Protein AF-A0A8B8M719-F1 (afdb_monomer)

Mean predicted aligned error: 20.21 Å

pLDDT: mean 70.05, std 25.02, range [32.88, 98.44]

Solvent-accessible surface area (backbone atoms only — not comparable to full-atom values): 15537 Å² total; per-residue (Å²): 133,88,87,83,91,84,83,85,82,87,88,86,81,91,83,88,82,85,91,74,93,73,92,69,88,73,68,85,71,84,67,75,80,50,70,71,56,51,54,52,50,50,54,51,51,50,52,53,49,54,54,49,52,50,54,51,58,77,66,62,85,69,92,81,84,63,98,46,65,49,70,58,49,49,50,59,63,50,68,44,84,86,53,84,80,76,62,83,62,53,37,57,53,48,36,54,50,51,53,52,48,54,52,52,52,47,57,51,14,44,53,49,20,50,74,68,75,40,95,61,85,51,73,69,21,45,37,52,33,33,78,75,31,79,93,39,54,92,41,55,92,76,45,72,66,83,69,80,69,62,68,68,59,62,65,61,58,69,73,61,90,69,86,84,84,78,85,88,85,80,88,79,84,88,82,91,82,78,79,80,88,77,67,92,86,64,95,70,83,82,71,78,65,96,58,63,73,62,54,72,70,55,74,76,71,84,82,76,85,78,83,78,83,78,88,86,80,92,83,83,87,85,88,86,136

Radius of gyration: 34.97 Å; Cα contacts (8 Å, |Δi|>4): 72; chains: 1; bounding box: 101×121×64 Å

Secondary structure (DSSP, 8-state):
--------PPP-------------------PPPPHHHHHHHHHHHHHHHHHHHHHHHHH----S--SS-HHHHHHHHTTSTT-----THHHHHHHHHHHHHHHHHHHHHHHHHHHTT-SS--HHHHHHHHHT-GGGGGGTTTS-------THHHHHHTTS-----------------------TT-----PPPTTHHHHHHHTTS-S------------------

Structure (mmCIF, N/CA/C/O backbone):
data_AF-A0A8B8M719-F1
#
_entry.id   AF-A0A8B8M719-F1
#
loop_
_atom_site.group_PDB
_atom_site.id
_atom_site.type_symbol
_atom_site.label_atom_id
_atom_site.label_alt_id
_atom_site.label_comp_id
_atom_site.label_asym_id
_atom_site.label_entity_id
_atom_site.label_seq_id
_atom_site.pdbx_PDB_ins_code
_atom_site.Cartn_x
_atom_site.Cartn_y
_atom_site.Cartn_z
_atom_site.occupancy
_atom_site.B_iso_or_equiv
_atom_site.auth_seq_id
_atom_site.auth_comp_id
_atom_site.auth_asym_id
_atom_site.auth_atom_id
_atom_site.pdbx_PDB_model_num
ATOM 1 N N . MET A 1 1 ? -3.704 73.341 14.779 1.00 45.22 1 MET A N 1
ATOM 2 C CA . MET A 1 1 ? -5.004 73.997 15.023 1.00 45.22 1 MET A CA 1
ATOM 3 C C . MET A 1 1 ? -5.997 73.271 14.140 1.00 45.22 1 MET A C 1
ATOM 5 O O . MET A 1 1 ? -5.632 73.030 12.998 1.00 45.22 1 MET A O 1
ATOM 9 N N . ASP A 1 2 ? -7.140 72.882 14.716 1.00 42.56 2 ASP A N 1
ATOM 10 C CA . ASP A 1 2 ? -8.200 72.025 14.142 1.00 42.56 2 ASP A CA 1
ATOM 11 C C . ASP A 1 2 ? -7.849 70.528 13.976 1.00 42.56 2 ASP A C 1
ATOM 13 O O . ASP A 1 2 ? -6.772 70.199 13.501 1.00 42.56 2 ASP A O 1
ATOM 17 N N . SER A 1 3 ? -8.647 69.535 14.392 1.00 46.97 3 SER A N 1
ATOM 18 C CA . SER A 1 3 ? -9.937 69.506 15.096 1.00 46.97 3 SER A CA 1
ATOM 19 C C . SER A 1 3 ? -10.082 68.184 15.878 1.00 46.97 3 SER A C 1
ATOM 21 O O . SER A 1 3 ? -9.374 67.205 15.658 1.00 46.97 3 SER A O 1
ATOM 23 N N . ASN A 1 4 ? -11.010 68.225 16.825 1.00 38.59 4 ASN A N 1
ATOM 24 C CA . ASN A 1 4 ? -11.340 67.295 17.900 1.00 38.59 4 ASN A CA 1
ATOM 25 C C . ASN A 1 4 ? -12.544 66.387 17.529 1.00 38.59 4 ASN A C 1
ATOM 27 O O . ASN A 1 4 ? -13.286 66.731 16.615 1.00 38.59 4 ASN A O 1
ATOM 31 N N . GLN A 1 5 ? -12.797 65.368 18.371 1.00 48.22 5 GLN A N 1
ATOM 32 C CA . GLN A 1 5 ? -14.053 64.606 18.594 1.00 48.22 5 GLN A CA 1
ATOM 33 C C . GLN A 1 5 ? -14.329 63.372 17.719 1.00 48.22 5 GLN A C 1
ATOM 35 O O . GLN A 1 5 ? -14.031 63.371 16.537 1.00 48.22 5 GLN A O 1
ATOM 40 N N . GLN A 1 6 ? -14.993 62.300 18.168 1.00 40.75 6 GLN A N 1
ATOM 41 C CA . GLN A 1 6 ? -15.418 61.703 19.454 1.00 40.75 6 GLN A CA 1
ATOM 42 C C . GLN A 1 6 ? -16.065 60.352 19.062 1.00 40.75 6 GLN A C 1
ATOM 44 O O . GLN A 1 6 ? -16.561 60.217 17.945 1.00 40.75 6 GLN A O 1
ATOM 49 N N . GLY A 1 7 ? -16.111 59.379 19.973 1.00 38.56 7 GLY A N 1
ATOM 50 C CA . GLY A 1 7 ? -16.877 58.137 19.789 1.00 38.56 7 GLY A CA 1
ATOM 51 C C . GLY A 1 7 ? -16.554 57.096 20.866 1.00 38.56 7 GLY A C 1
ATOM 52 O O . GLY A 1 7 ? -15.767 56.193 20.618 1.00 38.56 7 GLY A O 1
ATOM 53 N N . THR A 1 8 ? -16.805 57.367 22.152 1.00 48.03 8 THR A N 1
ATOM 54 C CA . THR A 1 8 ? -17.959 56.868 22.947 1.00 48.03 8 THR A CA 1
ATOM 55 C C . THR A 1 8 ? -18.318 55.383 22.758 1.00 48.03 8 THR A C 1
ATOM 57 O O . THR A 1 8 ? -19.016 54.993 21.828 1.00 48.03 8 THR A O 1
ATOM 60 N N . GLN A 1 9 ? -17.888 54.562 23.726 1.00 43.12 9 GLN A N 1
ATOM 61 C CA . GLN A 1 9 ? -18.442 53.236 24.027 1.00 43.12 9 GLN A CA 1
ATOM 62 C C . GLN A 1 9 ? -19.783 53.367 24.770 1.00 43.12 9 GLN A C 1
ATOM 64 O O . GLN A 1 9 ? -19.893 54.228 25.646 1.00 43.12 9 GLN A O 1
ATOM 69 N N . PRO A 1 10 ? -20.754 52.468 24.545 1.00 45.69 10 PRO A N 1
ATOM 70 C CA . PRO A 1 10 ? -21.840 52.258 25.487 1.00 45.69 10 PRO A CA 1
ATOM 71 C C . PRO A 1 10 ? -21.557 51.080 26.435 1.00 45.69 10 PRO A C 1
ATOM 73 O O . PRO A 1 10 ? -21.343 49.943 26.020 1.00 45.69 10 PRO A O 1
ATOM 76 N N . GLN A 1 11 ? -21.608 51.383 27.733 1.00 42.44 11 GLN A N 1
ATOM 77 C CA . GLN A 1 11 ? -21.905 50.450 28.822 1.00 42.44 11 GLN A CA 1
ATOM 78 C C . GLN A 1 11 ? -23.425 50.282 28.949 1.00 42.44 11 GLN A C 1
ATOM 80 O O . GLN A 1 11 ? -24.153 51.252 28.753 1.00 42.44 11 GLN A O 1
ATOM 85 N N . THR A 1 12 ? -23.883 49.088 29.336 1.00 37.81 12 THR A N 1
ATOM 86 C CA . THR A 1 12 ? -25.094 48.756 30.138 1.00 37.81 12 THR A CA 1
ATOM 87 C C . THR A 1 12 ? -25.319 47.238 30.016 1.00 37.81 12 THR A C 1
ATOM 89 O O . THR A 1 12 ? -24.982 46.659 28.994 1.00 37.81 12 THR A O 1
ATOM 92 N N . GLN A 1 13 ? -25.857 46.467 30.959 1.00 43.59 13 GLN A N 1
ATOM 93 C CA . GLN A 1 13 ? -26.248 46.640 32.355 1.00 43.59 13 GLN A CA 1
ATOM 94 C C . GLN A 1 13 ? -26.570 45.227 32.884 1.00 43.59 13 GLN A C 1
ATOM 96 O O . GLN A 1 13 ? -27.015 44.356 32.142 1.00 43.59 13 GLN A O 1
ATOM 101 N N . ASN A 1 14 ? -26.311 45.011 34.168 1.00 36.81 14 ASN A N 1
ATOM 102 C CA . ASN A 1 14 ? -26.550 43.775 34.907 1.00 36.81 14 ASN A CA 1
ATOM 103 C C . ASN A 1 14 ? -28.060 43.567 35.153 1.00 36.81 14 ASN A C 1
ATOM 105 O O . ASN A 1 14 ? -28.737 44.518 35.551 1.00 36.81 14 ASN A O 1
ATOM 109 N N . GLN A 1 15 ? -28.580 42.349 34.966 1.00 39.66 15 GLN A N 1
ATOM 110 C CA . GLN A 1 15 ? -29.916 41.980 35.437 1.00 39.66 15 GLN A CA 1
ATOM 111 C C . GLN A 1 15 ? -29.925 40.553 36.001 1.00 39.66 15 GLN A C 1
ATOM 113 O O . GLN A 1 15 ? -29.731 39.563 35.301 1.00 39.66 15 GLN A O 1
ATOM 118 N N . THR A 1 16 ? -30.143 40.494 37.310 1.00 43.09 16 THR A N 1
ATOM 119 C CA . THR A 1 16 ? -30.340 39.317 38.153 1.00 43.09 16 THR A CA 1
ATOM 120 C C . THR A 1 16 ? -31.807 38.890 38.111 1.00 43.09 16 THR A C 1
ATOM 122 O O . THR A 1 16 ? -32.669 39.722 38.398 1.00 43.09 16 THR A O 1
ATOM 125 N N . GLN A 1 17 ? -32.111 37.607 37.876 1.00 40.22 17 GLN A N 1
ATOM 126 C CA . GLN A 1 17 ? -33.326 36.975 38.417 1.00 40.22 17 GLN A CA 1
ATOM 127 C C . GLN A 1 17 ? -33.337 35.442 38.285 1.00 40.22 17 GLN A C 1
ATOM 129 O O . GLN A 1 17 ? -33.040 34.906 37.225 1.00 40.22 17 GLN A O 1
ATOM 134 N N . GLY A 1 18 ? -33.797 34.776 39.351 1.00 34.38 18 GLY A N 1
ATOM 135 C CA . GLY A 1 18 ? -34.604 33.554 39.249 1.00 34.38 18 GLY A CA 1
ATOM 136 C C . GLY A 1 18 ? -33.882 32.230 39.485 1.00 34.38 18 GLY A C 1
ATOM 137 O O . GLY A 1 18 ? -33.241 31.695 38.591 1.00 34.38 18 GLY A O 1
ATOM 138 N N . GLY A 1 19 ? -34.044 31.670 40.686 1.00 41.03 19 GLY A N 1
ATOM 139 C CA . GLY A 1 19 ? -33.558 30.338 41.032 1.00 41.03 19 GLY A CA 1
ATOM 140 C C . GLY A 1 19 ? -34.285 29.205 40.303 1.00 41.03 19 GLY A C 1
ATOM 141 O O . GLY A 1 19 ? -35.478 29.276 40.017 1.00 41.03 19 GLY A O 1
ATOM 142 N N . GLY A 1 20 ? -33.547 28.122 40.083 1.00 32.88 20 GLY A N 1
ATOM 143 C CA . GLY A 1 20 ? -34.063 26.825 39.675 1.00 32.88 20 GLY A CA 1
ATOM 144 C C . GLY A 1 20 ? -33.059 25.759 40.088 1.00 32.88 20 GLY A C 1
ATOM 145 O O . GLY A 1 20 ? -31.964 25.680 39.540 1.00 32.88 20 GLY A O 1
ATOM 146 N N . TYR A 1 21 ? -33.414 24.967 41.097 1.00 44.59 21 TYR A N 1
ATOM 147 C CA . TYR A 1 21 ? -32.690 23.753 41.443 1.00 44.59 21 TYR A CA 1
ATOM 148 C C . TYR A 1 21 ? -32.775 22.784 40.260 1.00 44.59 21 TYR A C 1
ATOM 150 O O . TYR A 1 21 ? -33.844 22.250 39.981 1.00 44.59 21 TYR A O 1
ATOM 158 N N . GLN A 1 22 ? -31.650 22.507 39.607 1.00 39.69 22 GLN A N 1
ATOM 159 C CA . GLN A 1 22 ? -31.460 21.255 38.883 1.00 39.69 22 GLN A CA 1
ATOM 160 C C . GLN A 1 22 ? -30.165 20.613 39.365 1.00 39.69 22 GLN A C 1
ATOM 162 O O . GLN A 1 22 ? -29.068 20.872 38.880 1.00 39.69 22 GLN A O 1
ATOM 167 N N . GLY A 1 23 ? -30.334 19.766 40.383 1.00 47.78 23 GLY A N 1
ATOM 168 C CA . GLY A 1 23 ? -29.425 18.665 40.633 1.00 47.78 23 GLY A CA 1
ATOM 169 C C . GLY A 1 23 ? -29.446 17.754 39.412 1.00 47.78 23 GLY A C 1
ATOM 170 O O . GLY A 1 23 ? -30.482 17.223 39.024 1.00 47.78 23 GLY A O 1
ATOM 171 N N . GLY A 1 24 ? -28.288 17.633 38.791 1.00 41.94 24 GLY A N 1
ATOM 172 C CA . GLY A 1 24 ? -28.071 16.833 37.606 1.00 41.94 24 GLY A CA 1
ATOM 173 C C . GLY A 1 24 ? -26.606 16.951 37.268 1.00 41.94 24 GLY A C 1
ATOM 174 O O . GLY A 1 24 ? -26.235 17.675 36.352 1.00 41.94 24 GLY A O 1
ATOM 175 N N . ALA A 1 25 ? -25.768 16.287 38.064 1.00 44.47 25 ALA A N 1
ATOM 176 C CA . ALA A 1 25 ? -24.404 15.985 37.674 1.00 44.47 25 ALA A CA 1
ATOM 177 C C . ALA A 1 25 ? -24.476 15.109 36.415 1.00 44.47 25 ALA A C 1
ATOM 179 O O . ALA A 1 25 ? -24.461 13.884 36.486 1.00 44.47 25 ALA A O 1
ATOM 180 N N . GLY A 1 26 ? -24.627 15.755 35.259 1.00 43.81 26 GLY A N 1
ATOM 181 C CA . GLY A 1 26 ? -24.279 15.182 33.978 1.00 43.81 26 GLY A CA 1
ATOM 182 C C . GLY A 1 26 ? -22.779 14.986 34.022 1.00 43.81 26 GLY A C 1
ATOM 183 O O . GLY A 1 26 ? -22.012 15.911 33.767 1.00 43.81 26 GLY A O 1
ATOM 184 N N . THR A 1 27 ? -22.362 13.793 34.428 1.00 56.22 27 THR A N 1
ATOM 185 C CA . THR A 1 27 ? -21.050 13.274 34.077 1.00 56.22 27 THR A CA 1
ATOM 186 C C . THR A 1 27 ? -20.831 13.587 32.595 1.00 56.22 27 THR A C 1
ATOM 188 O O . THR A 1 27 ? -21.677 13.210 31.778 1.00 56.22 27 THR A O 1
ATOM 191 N N . PRO A 1 28 ? -19.749 14.283 32.202 1.00 49.12 28 PRO A N 1
ATOM 192 C CA . PRO A 1 28 ? -19.334 14.267 30.814 1.00 49.12 28 PRO A CA 1
ATOM 193 C C . PRO A 1 28 ? -18.930 12.822 30.543 1.00 49.12 28 PRO A C 1
ATOM 195 O O . PRO A 1 28 ? -17.817 12.396 30.845 1.00 49.12 28 PRO A O 1
ATOM 198 N N . GLY A 1 29 ? -19.895 12.027 30.082 1.00 49.06 29 GLY A N 1
ATOM 199 C CA . GLY A 1 29 ? -19.632 10.710 29.554 1.00 49.06 29 GLY A CA 1
ATOM 200 C C . GLY A 1 29 ? -18.612 10.913 28.453 1.00 49.06 29 GLY A C 1
ATOM 201 O O . GLY A 1 29 ? -18.893 11.583 27.460 1.00 49.06 29 GLY A O 1
ATOM 202 N N . THR A 1 30 ? -17.414 10.384 28.655 1.00 57.72 30 THR A N 1
ATOM 203 C CA . THR A 1 30 ? -16.421 10.184 27.609 1.00 57.72 30 THR A CA 1
ATOM 204 C C . THR A 1 30 ? -17.010 9.175 26.625 1.00 57.72 30 THR A C 1
ATOM 206 O O . THR A 1 30 ? -16.706 7.985 26.646 1.00 57.72 30 THR A O 1
ATOM 209 N N . GLY A 1 31 ? -17.964 9.640 25.817 1.00 61.72 31 GLY A N 1
ATOM 210 C CA . GLY A 1 31 ? -18.579 8.869 24.757 1.00 61.72 31 GLY A CA 1
ATOM 211 C C . GLY A 1 31 ? -17.484 8.494 23.779 1.00 61.72 31 GLY A C 1
ATOM 212 O O . GLY A 1 31 ? -16.771 9.367 23.283 1.00 61.72 31 GLY A O 1
ATOM 213 N N . ALA A 1 32 ? -17.319 7.193 23.545 1.00 66.19 32 ALA A N 1
ATOM 214 C CA . ALA A 1 32 ? -16.445 6.719 22.486 1.00 66.19 32 ALA A CA 1
ATOM 215 C C . ALA A 1 32 ? -16.804 7.453 21.178 1.00 66.19 32 ALA A C 1
ATOM 217 O O . ALA A 1 32 ? -17.996 7.683 20.931 1.00 66.19 32 ALA A O 1
ATOM 218 N N . PRO A 1 33 ? -15.808 7.848 20.365 1.00 71.44 33 PRO A N 1
ATOM 219 C CA . PRO A 1 33 ? -16.068 8.548 19.116 1.00 71.44 33 PRO A CA 1
ATOM 220 C C . PRO A 1 33 ? -17.041 7.733 18.261 1.00 71.44 33 PRO A C 1
ATOM 222 O O . PRO A 1 33 ? -16.932 6.509 18.166 1.00 71.44 33 PRO A O 1
ATOM 225 N N . SER A 1 34 ? -18.022 8.409 17.663 1.00 87.50 34 SER A N 1
ATOM 226 C CA . SER A 1 34 ? -18.952 7.747 16.753 1.00 87.50 34 SER A CA 1
ATOM 227 C C . SER A 1 34 ? -18.196 7.223 15.531 1.00 87.50 34 SER A C 1
ATOM 229 O O . SER A 1 34 ? -17.206 7.811 15.097 1.00 87.50 34 SER A O 1
ATOM 231 N N . PHE A 1 35 ? -18.679 6.136 14.930 1.00 87.38 35 PHE A N 1
ATOM 232 C CA . PHE A 1 35 ? -18.038 5.565 13.743 1.00 87.38 35 PHE A CA 1
ATOM 233 C C . PHE A 1 35 ? -17.943 6.575 12.579 1.00 87.38 35 PHE A C 1
ATOM 235 O O . PHE A 1 35 ? -16.928 6.659 11.892 1.00 87.38 35 PHE A O 1
ATOM 242 N N . GLN A 1 36 ? -18.970 7.417 12.415 1.00 89.81 36 GLN A N 1
ATOM 243 C CA . GLN A 1 36 ? -18.970 8.527 11.452 1.00 89.81 36 GLN A CA 1
ATOM 244 C C . GLN A 1 36 ? -17.848 9.539 11.726 1.00 89.81 36 GLN A C 1
ATOM 246 O O . GLN A 1 36 ? -17.192 10.005 10.796 1.00 89.81 36 GLN A O 1
ATOM 251 N N . HIS A 1 37 ? -17.593 9.855 12.999 1.00 90.38 37 HIS A N 1
ATOM 252 C CA . HIS A 1 37 ? -16.485 10.728 13.378 1.00 90.38 37 HIS A CA 1
ATOM 253 C C . HIS A 1 37 ? -15.128 10.091 13.052 1.00 90.38 37 HIS A C 1
ATOM 255 O O . HIS A 1 37 ? -14.258 10.765 12.505 1.00 90.38 37 HIS A O 1
ATOM 261 N N . LEU A 1 38 ? -14.973 8.792 13.319 1.00 90.38 38 LEU A N 1
ATOM 262 C CA . LEU A 1 38 ? -13.743 8.053 13.035 1.00 90.38 38 LEU A CA 1
ATOM 263 C C . LEU A 1 38 ? -13.444 7.993 11.524 1.00 90.38 38 LEU A C 1
ATOM 265 O O . LEU A 1 38 ? -12.310 8.218 11.107 1.00 90.38 38 LEU A O 1
ATOM 269 N N . LEU A 1 39 ? -14.463 7.776 10.684 1.00 92.31 39 LEU A N 1
ATOM 270 C CA . LEU A 1 39 ? -14.309 7.842 9.225 1.00 92.31 39 LEU A CA 1
ATOM 271 C C . LEU A 1 39 ? -13.872 9.226 8.744 1.00 92.31 39 LEU A C 1
ATOM 273 O O . LEU A 1 39 ? -12.971 9.336 7.911 1.00 92.31 39 LEU A O 1
ATOM 277 N N . HIS A 1 40 ? -14.489 10.284 9.272 1.00 93.50 40 HIS A N 1
ATOM 278 C CA . HIS A 1 40 ? -14.092 11.646 8.932 1.00 93.50 40 HIS A CA 1
ATOM 279 C C . HIS A 1 40 ? -12.639 11.923 9.342 1.00 93.50 40 HIS A C 1
ATOM 281 O O . HIS A 1 40 ? -11.873 12.492 8.565 1.00 93.50 40 HIS A O 1
ATOM 287 N N . GLN A 1 41 ? -12.237 11.459 10.528 1.00 91.62 41 GLN A N 1
ATOM 288 C CA . GLN A 1 41 ? -10.862 11.555 11.009 1.00 91.62 41 GLN A CA 1
ATOM 289 C C . GLN A 1 41 ? -9.879 10.804 10.097 1.00 91.62 41 GLN A C 1
ATOM 291 O O . GLN A 1 41 ? -8.854 11.373 9.722 1.00 91.62 41 GLN A O 1
ATOM 296 N N . GLN A 1 42 ? -10.195 9.573 9.679 1.00 94.19 42 GLN A N 1
ATOM 297 C CA . GLN A 1 42 ? -9.372 8.814 8.730 1.00 94.19 42 GLN A CA 1
ATOM 298 C C . GLN A 1 42 ? -9.212 9.573 7.406 1.00 94.19 42 GLN A C 1
ATOM 300 O O . GLN A 1 42 ? -8.105 9.669 6.874 1.00 94.19 42 GLN A O 1
ATOM 305 N N . GLN A 1 43 ? -10.291 10.155 6.877 1.00 94.44 43 GLN A N 1
ATOM 306 C CA . GLN A 1 43 ? -10.222 10.905 5.625 1.00 94.44 43 GLN A CA 1
ATOM 307 C C . GLN A 1 43 ? -9.331 12.150 5.750 1.00 94.44 43 GLN A C 1
ATOM 309 O O . GLN A 1 43 ? -8.534 12.418 4.850 1.00 94.44 43 GLN A O 1
ATOM 314 N N . GLN A 1 44 ? -9.403 12.873 6.873 1.00 94.94 44 GLN A N 1
ATOM 315 C CA . GLN A 1 44 ? -8.494 13.988 7.156 1.00 94.94 44 GLN A CA 1
ATOM 316 C C . GLN A 1 44 ? -7.033 13.529 7.261 1.00 94.94 44 GLN A C 1
ATOM 318 O O . GLN A 1 44 ? -6.148 14.158 6.680 1.00 94.94 44 GLN A O 1
ATOM 323 N N . GLN A 1 45 ? -6.766 12.419 7.958 1.00 94.25 45 GLN A N 1
ATOM 324 C CA . GLN A 1 45 ? -5.419 11.849 8.064 1.00 94.25 45 GLN A CA 1
ATOM 325 C C . GLN A 1 45 ? -4.851 11.484 6.692 1.00 94.25 45 GLN A C 1
ATOM 327 O O . GLN A 1 45 ? -3.710 11.831 6.399 1.00 94.25 45 GLN A O 1
ATOM 332 N N . LEU A 1 46 ? -5.651 10.851 5.831 1.00 95.56 46 LEU A N 1
ATOM 333 C CA . LEU A 1 46 ? -5.251 10.519 4.464 1.00 95.56 46 LEU A CA 1
ATOM 334 C C . LEU A 1 46 ? -4.968 11.772 3.628 1.00 95.56 46 LEU A C 1
ATOM 336 O O . LEU A 1 46 ? -3.986 11.799 2.892 1.00 95.56 46 LEU A O 1
ATOM 340 N N . GLN A 1 47 ? -5.783 12.823 3.748 1.00 96.75 47 GLN A N 1
ATOM 341 C CA . GLN A 1 47 ? -5.542 14.083 3.037 1.00 96.75 47 GLN A CA 1
ATOM 342 C C . GLN A 1 47 ? -4.219 14.728 3.458 1.00 96.75 47 GLN A C 1
ATOM 344 O O . GLN A 1 47 ? -3.422 15.082 2.588 1.00 96.75 47 GLN A O 1
ATOM 349 N N . MET A 1 48 ? -3.964 14.825 4.767 1.00 96.44 48 MET A N 1
ATOM 350 C CA . MET A 1 48 ? -2.709 15.366 5.300 1.00 96.44 48 MET A CA 1
ATOM 351 C C . MET A 1 48 ? -1.503 14.507 4.907 1.00 96.44 48 MET A C 1
ATOM 353 O O . MET A 1 48 ? -0.466 15.034 4.507 1.00 96.44 48 MET A O 1
ATOM 357 N N . PHE A 1 49 ? -1.647 13.182 4.978 1.00 97.31 49 PHE A N 1
ATOM 358 C CA . PHE A 1 49 ? -0.633 12.235 4.527 1.00 97.31 49 PHE A CA 1
ATOM 359 C C . PHE A 1 49 ? -0.272 12.485 3.061 1.00 97.31 49 PHE A C 1
ATOM 361 O O . PHE A 1 49 ? 0.895 12.696 2.744 1.00 97.31 49 PHE A O 1
ATOM 368 N N . TRP A 1 50 ? -1.264 12.535 2.173 1.00 96.69 50 TRP A N 1
ATOM 369 C CA . TRP A 1 50 ? -1.027 12.723 0.746 1.00 96.69 50 TRP A CA 1
ATOM 370 C C . TRP A 1 50 ? -0.511 14.119 0.394 1.00 96.69 50 TRP A C 1
ATOM 372 O O . TRP A 1 50 ? 0.283 14.241 -0.537 1.00 96.69 50 TRP A O 1
ATOM 382 N N . SER A 1 51 ? -0.929 15.172 1.106 1.00 96.81 51 SER A N 1
ATOM 383 C CA . SER A 1 51 ? -0.353 16.507 0.909 1.00 96.81 51 SER A CA 1
ATOM 384 C C . SER A 1 51 ? 1.118 16.539 1.303 1.00 96.81 51 SER A C 1
ATOM 386 O O . SER A 1 51 ? 1.934 17.040 0.536 1.00 96.81 51 SER A O 1
ATOM 388 N N . TYR A 1 52 ? 1.457 15.952 2.454 1.00 95.56 52 TYR A N 1
ATOM 389 C CA . TYR A 1 52 ? 2.834 15.883 2.925 1.00 95.56 52 TYR A CA 1
ATOM 390 C C . TYR A 1 52 ? 3.698 15.041 1.984 1.00 95.56 52 TYR A C 1
ATOM 392 O O . TYR A 1 52 ? 4.727 15.511 1.522 1.00 95.56 52 TYR A O 1
ATOM 400 N N . GLN A 1 53 ? 3.250 13.840 1.610 1.00 95.12 53 GLN A N 1
ATOM 401 C CA . GLN A 1 53 ? 4.018 12.969 0.717 1.00 95.12 53 GLN A CA 1
ATOM 402 C C . GLN A 1 53 ? 4.245 13.587 -0.666 1.00 95.12 53 GLN A C 1
ATOM 404 O O . GLN A 1 53 ? 5.327 13.417 -1.218 1.00 95.12 53 GLN A O 1
ATOM 409 N N . ARG A 1 54 ? 3.270 14.320 -1.225 1.00 94.81 54 ARG A N 1
ATOM 410 C CA . ARG A 1 54 ? 3.472 15.049 -2.490 1.00 94.81 54 ARG A CA 1
ATOM 411 C C . ARG A 1 54 ? 4.545 16.124 -2.358 1.00 94.81 54 ARG A C 1
ATOM 413 O O . ARG A 1 54 ? 5.449 16.163 -3.180 1.00 94.81 54 ARG A O 1
ATOM 420 N N . GLN A 1 55 ? 4.476 16.932 -1.301 1.00 93.94 55 GLN A N 1
ATOM 421 C CA . GLN A 1 55 ? 5.479 17.961 -1.045 1.00 93.94 55 GLN A CA 1
ATOM 422 C C . GLN A 1 55 ? 6.872 17.354 -0.832 1.00 93.94 55 GLN A C 1
ATOM 424 O O . GLN A 1 55 ? 7.845 17.843 -1.393 1.00 93.94 55 GLN A O 1
ATOM 429 N N . GLU A 1 56 ? 6.974 16.273 -0.056 1.00 91.00 56 GLU A N 1
ATOM 430 C CA . GLU A 1 56 ? 8.240 15.567 0.145 1.00 91.00 56 GLU A CA 1
ATOM 431 C C . GLU A 1 56 ? 8.816 15.099 -1.194 1.00 91.00 56 GLU A C 1
ATOM 433 O O . GLU A 1 56 ? 9.981 15.363 -1.467 1.00 91.00 56 GLU A O 1
ATOM 438 N N . ILE A 1 57 ? 7.997 14.471 -2.051 1.00 91.88 57 ILE A N 1
ATOM 439 C CA . ILE A 1 57 ? 8.407 13.994 -3.382 1.00 91.88 57 ILE A CA 1
ATOM 440 C C . ILE A 1 57 ? 8.929 15.137 -4.259 1.00 91.88 57 ILE A C 1
ATOM 442 O O . ILE A 1 57 ? 9.965 14.961 -4.895 1.00 91.88 57 ILE A O 1
ATOM 446 N N . ASP A 1 58 ? 8.278 16.303 -4.250 1.00 91.31 58 ASP A N 1
ATOM 447 C CA . ASP A 1 58 ? 8.716 17.477 -5.020 1.00 91.31 58 ASP A CA 1
ATOM 448 C C . ASP A 1 58 ? 10.094 18.010 -4.572 1.00 91.31 58 ASP A C 1
ATOM 450 O O . ASP A 1 58 ? 10.785 18.686 -5.336 1.00 91.31 58 ASP A O 1
ATOM 454 N N . HIS A 1 59 ? 10.512 17.706 -3.338 1.00 86.81 59 HIS A N 1
ATOM 455 C CA . HIS A 1 59 ? 11.788 18.135 -2.761 1.00 86.81 59 HIS A CA 1
ATOM 456 C C . HIS A 1 59 ? 12.863 17.034 -2.715 1.00 86.81 59 HIS A C 1
ATOM 458 O O . HIS A 1 59 ? 14.008 17.321 -2.343 1.00 86.81 59 HIS A O 1
ATOM 464 N N . VAL A 1 60 ? 12.548 15.789 -3.098 1.00 83.19 60 VAL A N 1
ATOM 465 C CA . VAL A 1 60 ? 13.545 14.710 -3.159 1.00 83.19 60 VAL A CA 1
ATOM 466 C C . VAL A 1 60 ? 14.503 14.958 -4.322 1.00 83.19 60 VAL A C 1
ATOM 468 O O . VAL A 1 60 ? 14.142 14.835 -5.488 1.00 83.19 60 VAL A O 1
ATOM 471 N N . ASN A 1 61 ? 15.765 15.239 -3.990 1.00 76.56 61 ASN A N 1
ATOM 472 C CA . ASN A 1 61 ? 16.844 15.411 -4.968 1.00 76.56 61 ASN A CA 1
ATOM 473 C C . ASN A 1 61 ? 17.798 14.204 -5.055 1.00 76.56 61 ASN A C 1
ATOM 475 O O . ASN A 1 61 ? 18.646 14.166 -5.945 1.00 76.56 61 ASN A O 1
ATOM 479 N N . ASP A 1 62 ? 17.689 13.226 -4.146 1.00 75.75 62 ASP A N 1
ATOM 480 C CA . ASP A 1 62 ? 18.541 12.030 -4.128 1.00 75.75 62 ASP A CA 1
ATOM 481 C C . ASP A 1 62 ? 17.707 10.743 -4.078 1.00 75.75 62 ASP A C 1
ATOM 483 O O . ASP A 1 62 ? 16.973 10.485 -3.125 1.00 75.75 62 ASP A O 1
ATOM 487 N N . PHE A 1 63 ? 17.873 9.910 -5.105 1.00 77.00 63 PHE A N 1
ATOM 488 C CA . PHE A 1 63 ? 17.200 8.623 -5.278 1.00 77.00 63 PHE A CA 1
ATOM 489 C C . PHE A 1 63 ? 18.061 7.447 -4.805 1.00 77.00 63 PHE A C 1
ATOM 491 O O . PHE A 1 63 ? 17.921 6.342 -5.310 1.00 77.00 63 PHE A O 1
ATOM 498 N N . LYS A 1 64 ? 19.025 7.650 -3.903 1.00 78.38 64 LYS A N 1
ATOM 499 C CA . LYS A 1 64 ? 19.876 6.549 -3.410 1.00 78.38 64 LYS A CA 1
ATOM 500 C C . LYS A 1 64 ? 19.292 5.835 -2.195 1.00 78.38 64 LYS A C 1
ATOM 502 O O . LYS A 1 64 ? 19.488 4.629 -2.047 1.00 78.38 64 LYS A O 1
ATOM 507 N N . ASN A 1 65 ? 18.551 6.553 -1.354 1.00 82.62 65 ASN A N 1
ATOM 508 C CA . ASN A 1 65 ? 18.053 6.040 -0.081 1.00 82.62 65 ASN A CA 1
ATOM 509 C C . ASN A 1 65 ? 16.603 5.564 -0.212 1.00 82.62 65 ASN A C 1
ATOM 511 O O . ASN A 1 65 ? 15.672 6.362 -0.182 1.00 82.62 65 ASN A O 1
ATOM 515 N N . HIS A 1 66 ? 16.421 4.249 -0.328 1.00 88.12 66 HIS A N 1
ATOM 516 C CA . HIS A 1 66 ? 15.106 3.615 -0.410 1.00 88.12 66 HIS A CA 1
ATOM 517 C C . HIS A 1 66 ? 14.839 2.758 0.827 1.00 88.12 66 HIS A C 1
ATOM 519 O O . HIS A 1 66 ? 15.724 2.033 1.277 1.00 88.12 66 HIS A O 1
ATOM 525 N N . GLN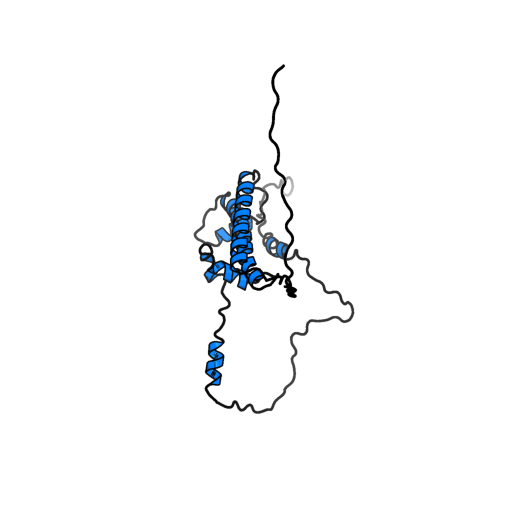 A 1 67 ? 13.597 2.768 1.320 1.00 91.31 67 GLN A N 1
ATOM 526 C CA . GLN A 1 67 ? 13.164 1.888 2.417 1.00 91.31 67 GLN A CA 1
ATOM 527 C C . GLN A 1 67 ? 13.135 0.405 2.012 1.00 91.31 67 GLN A C 1
ATOM 529 O O . GLN A 1 67 ? 13.223 -0.480 2.860 1.00 91.31 67 GLN A O 1
ATOM 534 N N . LEU A 1 68 ? 13.000 0.128 0.709 1.00 94.44 68 LEU A N 1
ATOM 535 C CA . LEU A 1 68 ? 12.862 -1.216 0.160 1.00 94.44 68 LEU A CA 1
ATOM 536 C C . LEU A 1 68 ? 14.032 -1.553 -0.782 1.00 94.44 68 LEU A C 1
ATOM 538 O O . LEU A 1 68 ? 14.414 -0.726 -1.614 1.00 94.44 68 LEU A O 1
ATOM 542 N N . PRO A 1 69 ? 14.594 -2.773 -0.709 1.00 95.69 69 PRO A N 1
ATOM 543 C CA . PRO A 1 69 ? 15.743 -3.154 -1.523 1.00 95.69 69 PRO A CA 1
ATOM 544 C C . PRO A 1 69 ? 15.364 -3.327 -3.002 1.00 95.69 69 PRO A C 1
ATOM 546 O O . PRO A 1 69 ? 14.613 -4.238 -3.364 1.00 95.69 69 PRO A O 1
ATOM 549 N N . LEU A 1 70 ? 15.966 -2.513 -3.879 1.00 96.25 70 LEU A N 1
ATOM 550 C CA . LEU A 1 70 ? 15.678 -2.504 -5.324 1.00 96.25 70 LEU A CA 1
ATOM 551 C C . LEU A 1 70 ? 15.871 -3.872 -5.992 1.00 96.25 70 LEU A C 1
ATOM 553 O O . LEU A 1 70 ? 15.101 -4.252 -6.873 1.00 96.25 70 LEU A O 1
ATOM 557 N N . ALA A 1 71 ? 16.872 -4.644 -5.558 1.00 97.00 71 ALA A N 1
ATOM 558 C CA . ALA A 1 71 ? 17.124 -5.983 -6.087 1.00 97.00 71 ALA A CA 1
ATOM 559 C C . ALA A 1 71 ? 15.946 -6.942 -5.835 1.00 97.00 71 ALA A C 1
ATO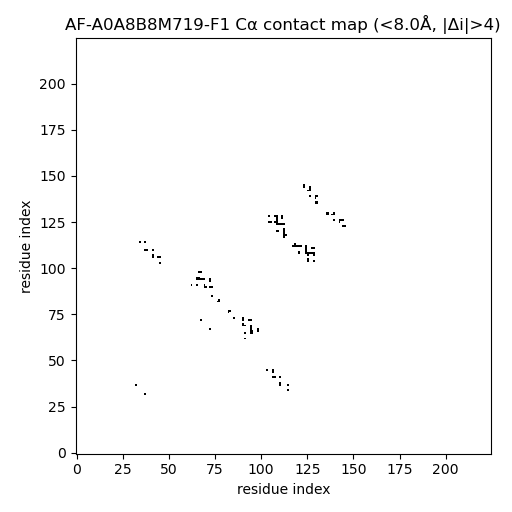M 561 O O . ALA A 1 71 ? 15.593 -7.732 -6.712 1.00 97.00 71 ALA A O 1
ATOM 562 N N . ARG A 1 72 ? 15.294 -6.848 -4.666 1.00 98.12 72 ARG A N 1
ATOM 563 C CA . ARG A 1 72 ? 14.121 -7.672 -4.339 1.00 98.12 72 ARG A CA 1
ATOM 564 C C . ARG A 1 72 ? 12.914 -7.256 -5.169 1.00 98.12 72 ARG A C 1
ATOM 566 O O . ARG A 1 72 ? 12.234 -8.131 -5.695 1.00 98.12 72 ARG A O 1
ATOM 573 N N . ILE A 1 73 ? 12.697 -5.950 -5.326 1.00 98.25 73 ILE A N 1
ATOM 574 C CA . ILE A 1 73 ? 11.638 -5.399 -6.183 1.00 98.25 73 ILE A CA 1
ATOM 575 C C . ILE A 1 73 ? 11.811 -5.921 -7.610 1.00 98.25 73 ILE A C 1
ATOM 577 O O . ILE A 1 73 ? 10.899 -6.533 -8.158 1.00 98.25 73 ILE A O 1
ATOM 581 N N . LYS A 1 74 ? 13.018 -5.793 -8.176 1.00 97.88 74 LYS A N 1
ATOM 582 C CA . LYS A 1 74 ? 13.334 -6.307 -9.514 1.00 97.88 74 LYS A CA 1
ATOM 583 C C . LYS A 1 74 ? 13.090 -7.815 -9.630 1.00 97.88 74 LYS A C 1
ATOM 585 O O . LYS A 1 74 ? 12.595 -8.261 -10.659 1.00 97.88 74 LYS A O 1
ATOM 590 N N . LYS A 1 75 ? 13.412 -8.600 -8.594 1.00 98.12 75 LYS A N 1
ATOM 591 C CA . LYS A 1 75 ? 13.165 -10.052 -8.574 1.00 98.12 75 LYS A CA 1
ATOM 592 C C . LYS A 1 75 ? 11.671 -10.390 -8.577 1.00 98.12 75 LYS A C 1
ATOM 594 O O . LYS A 1 75 ? 11.285 -11.301 -9.293 1.00 98.12 75 LYS A O 1
ATOM 599 N N . ILE A 1 76 ? 10.846 -9.648 -7.833 1.00 98.31 76 ILE A N 1
ATOM 600 C CA . ILE A 1 76 ? 9.381 -9.811 -7.839 1.00 98.31 76 ILE A CA 1
ATOM 601 C C . ILE A 1 76 ? 8.810 -9.449 -9.214 1.00 98.31 76 ILE A C 1
ATOM 603 O O . ILE A 1 76 ? 8.050 -10.226 -9.773 1.00 98.31 76 ILE A O 1
ATOM 607 N N . MET A 1 77 ? 9.241 -8.330 -9.806 1.00 98.44 77 MET A N 1
ATOM 608 C CA . MET A 1 77 ? 8.825 -7.939 -11.161 1.00 98.44 77 MET A CA 1
ATOM 609 C C . MET A 1 77 ? 9.196 -8.986 -12.226 1.00 98.44 77 MET A C 1
ATOM 611 O O . MET A 1 77 ? 8.511 -9.112 -13.230 1.00 98.44 77 MET A O 1
ATOM 615 N N . LYS A 1 78 ? 10.294 -9.724 -12.017 1.00 97.81 78 LYS A N 1
ATOM 616 C CA . LYS A 1 78 ? 10.779 -10.807 -12.887 1.00 97.81 78 LYS A CA 1
ATOM 617 C C . LYS A 1 78 ? 10.185 -12.183 -12.589 1.00 97.81 78 LYS A C 1
ATOM 619 O O . LYS A 1 78 ? 10.580 -13.141 -13.244 1.00 97.81 78 LYS A O 1
ATOM 624 N N . ALA A 1 79 ? 9.308 -12.296 -11.592 1.00 97.81 79 ALA A N 1
ATOM 625 C CA . ALA A 1 79 ? 8.588 -13.540 -11.337 1.00 97.81 79 ALA A CA 1
ATOM 626 C C . ALA A 1 79 ? 7.564 -13.840 -12.444 1.00 97.81 79 ALA A C 1
ATOM 628 O O . ALA A 1 79 ? 7.193 -14.993 -12.624 1.00 97.81 79 ALA A O 1
ATOM 629 N N . ASP A 1 80 ? 7.142 -12.811 -13.180 1.00 97.62 80 ASP A N 1
ATOM 630 C CA . ASP A 1 80 ? 6.379 -12.942 -14.415 1.00 97.62 80 ASP A CA 1
ATOM 631 C C . ASP A 1 80 ? 7.327 -13.273 -15.587 1.00 97.62 80 ASP A C 1
ATOM 633 O O . ASP A 1 80 ? 8.255 -12.509 -15.890 1.00 97.62 80 ASP A O 1
ATOM 637 N N . GLU A 1 81 ? 7.110 -14.431 -16.220 1.00 97.00 81 GLU A N 1
ATOM 638 C CA . GLU A 1 81 ? 7.946 -14.968 -17.303 1.00 97.00 81 GLU A CA 1
ATOM 639 C C . GLU A 1 81 ? 7.937 -14.078 -18.557 1.00 97.00 81 GLU A C 1
ATOM 641 O O . GLU A 1 81 ? 8.930 -14.034 -19.293 1.00 97.00 81 GLU A O 1
ATOM 646 N N . ASP A 1 82 ? 6.870 -13.302 -18.770 1.00 97.62 82 ASP A N 1
ATOM 647 C CA . ASP A 1 82 ? 6.732 -12.428 -19.936 1.00 97.62 82 ASP A CA 1
ATOM 648 C C . ASP A 1 82 ? 7.573 -11.140 -19.811 1.00 97.62 82 ASP A C 1
ATOM 650 O O . ASP A 1 82 ? 7.844 -10.439 -20.798 1.00 97.62 82 ASP A O 1
ATOM 654 N N . VAL A 1 83 ? 8.089 -10.835 -18.614 1.00 97.31 83 VAL A N 1
ATOM 655 C CA . VAL A 1 83 ? 8.885 -9.630 -18.350 1.00 97.31 83 VAL A CA 1
ATOM 656 C C . VAL A 1 83 ? 10.361 -9.856 -18.698 1.00 97.31 83 VAL A C 1
ATOM 658 O O . VAL A 1 83 ? 11.158 -10.370 -17.910 1.00 97.31 83 VAL A O 1
ATOM 661 N N . ARG A 1 84 ? 10.807 -9.383 -19.873 1.00 95.12 84 ARG A N 1
ATOM 662 C CA . ARG A 1 84 ? 12.203 -9.562 -20.349 1.00 95.12 84 ARG A CA 1
ATOM 663 C C . ARG A 1 84 ? 13.204 -8.515 -19.872 1.00 95.12 84 ARG A C 1
ATOM 665 O O . ARG A 1 84 ? 14.289 -8.872 -19.417 1.00 95.12 84 ARG A O 1
ATOM 672 N N . MET A 1 85 ? 12.883 -7.232 -19.966 1.00 96.81 85 MET A N 1
ATOM 673 C CA . MET A 1 85 ? 13.771 -6.143 -19.544 1.00 96.81 85 MET A CA 1
ATOM 674 C C . MET A 1 85 ? 13.010 -5.191 -18.632 1.00 96.81 85 MET A C 1
ATOM 676 O O . MET A 1 85 ? 11.812 -4.998 -18.794 1.00 96.81 85 MET A O 1
ATOM 680 N N . ILE A 1 86 ? 13.717 -4.621 -17.659 1.00 97.25 86 ILE A N 1
ATOM 681 C CA . ILE A 1 86 ? 13.166 -3.670 -16.692 1.00 97.25 86 ILE A CA 1
ATOM 682 C C . ILE A 1 86 ? 14.103 -2.466 -16.677 1.00 97.25 86 ILE A C 1
ATOM 684 O O . ILE A 1 86 ? 15.304 -2.639 -16.454 1.00 97.25 86 ILE A O 1
ATOM 688 N N . SER A 1 87 ? 13.557 -1.272 -16.923 1.00 98.12 87 SER A N 1
ATOM 689 C CA . SER A 1 87 ? 14.297 -0.009 -16.801 1.00 98.12 87 SER A CA 1
ATOM 690 C C . SER A 1 87 ? 14.860 0.151 -15.388 1.00 98.12 87 SER A C 1
ATOM 692 O O . SER A 1 87 ? 14.223 -0.257 -14.419 1.00 98.12 87 SER A O 1
ATOM 694 N N . ALA A 1 88 ? 16.029 0.779 -15.252 1.00 94.62 88 ALA A N 1
ATOM 695 C CA . ALA A 1 88 ? 16.615 1.076 -13.945 1.00 94.62 88 ALA A CA 1
ATOM 696 C C . ALA A 1 88 ? 15.717 1.989 -13.083 1.00 94.62 88 ALA A C 1
ATOM 698 O O . ALA A 1 88 ? 15.764 1.903 -11.859 1.00 94.62 88 ALA A O 1
ATOM 699 N N . GLU A 1 89 ? 14.866 2.803 -13.713 1.00 95.50 89 GLU A N 1
ATOM 700 C CA . GLU A 1 89 ? 13.941 3.722 -13.037 1.00 95.50 89 GLU A CA 1
ATOM 701 C C . GLU A 1 89 ? 12.721 3.010 -12.437 1.00 95.50 89 GLU A C 1
ATOM 703 O O . GLU A 1 89 ? 12.178 3.447 -11.425 1.00 95.50 89 GLU A O 1
ATOM 708 N N . ALA A 1 90 ? 12.288 1.884 -13.013 1.00 97.56 90 ALA A N 1
ATOM 709 C CA . ALA A 1 90 ? 11.059 1.226 -12.571 1.00 97.56 90 ALA A CA 1
ATOM 710 C C . ALA A 1 90 ? 11.155 0.677 -11.129 1.00 97.56 90 ALA A C 1
ATOM 712 O O . ALA A 1 90 ? 10.248 0.950 -10.343 1.00 97.56 90 ALA A O 1
ATOM 713 N N . PRO A 1 91 ? 12.238 -0.013 -10.707 1.00 96.94 91 PRO A N 1
ATOM 714 C CA . PRO A 1 91 ? 12.408 -0.413 -9.310 1.00 96.94 91 PRO A CA 1
ATOM 715 C C . PRO A 1 91 ? 12.454 0.766 -8.330 1.00 96.94 91 PRO A C 1
ATOM 717 O O . PRO A 1 91 ? 11.984 0.619 -7.205 1.00 96.94 91 PRO A O 1
ATOM 720 N N . ILE A 1 92 ? 12.996 1.918 -8.745 1.00 95.00 92 ILE A N 1
ATOM 721 C CA . ILE A 1 92 ? 13.057 3.146 -7.933 1.00 95.00 92 ILE A CA 1
ATOM 722 C C . ILE A 1 92 ? 11.636 3.667 -7.678 1.00 95.00 92 ILE A C 1
ATOM 724 O O . ILE A 1 92 ? 11.250 3.898 -6.532 1.00 95.00 92 ILE A O 1
ATOM 728 N N . LEU A 1 93 ? 10.820 3.762 -8.734 1.00 95.56 93 LEU A N 1
ATOM 729 C CA . LEU A 1 93 ? 9.418 4.171 -8.623 1.00 95.56 93 LEU A CA 1
ATOM 730 C C . LEU A 1 93 ? 8.599 3.186 -7.783 1.00 95.56 93 LEU A C 1
ATOM 732 O O . LEU A 1 93 ? 7.848 3.612 -6.909 1.00 95.56 93 LEU A O 1
ATOM 736 N N . PHE A 1 94 ? 8.782 1.877 -7.984 1.00 97.81 94 PHE A N 1
ATOM 737 C CA . PHE A 1 94 ? 8.118 0.861 -7.166 1.00 97.81 94 PHE A CA 1
ATOM 738 C C . PHE A 1 94 ? 8.533 0.929 -5.699 1.00 97.81 94 PHE A C 1
ATOM 740 O O . PHE A 1 94 ? 7.686 0.733 -4.835 1.00 97.81 94 PHE A O 1
ATOM 747 N N . ALA A 1 95 ? 9.794 1.235 -5.385 1.00 96.38 95 ALA A N 1
ATOM 748 C CA . ALA A 1 95 ? 10.221 1.383 -3.998 1.00 96.38 95 ALA A CA 1
ATOM 749 C C . ALA A 1 95 ? 9.418 2.481 -3.289 1.00 96.38 95 ALA A C 1
ATOM 751 O O . ALA A 1 95 ? 8.905 2.246 -2.193 1.00 96.38 95 ALA A O 1
ATOM 752 N N . LYS A 1 96 ? 9.241 3.641 -3.939 1.00 95.06 96 LYS A N 1
ATOM 753 C CA . LYS A 1 96 ? 8.442 4.737 -3.378 1.00 95.06 96 LYS A CA 1
ATOM 754 C C . LYS A 1 96 ? 6.944 4.429 -3.383 1.00 95.06 96 LYS A C 1
ATOM 756 O O . LYS A 1 96 ? 6.269 4.672 -2.388 1.00 95.06 96 LYS A O 1
ATOM 761 N N . ALA A 1 97 ? 6.416 3.858 -4.463 1.00 96.56 97 ALA A N 1
ATOM 762 C CA . ALA A 1 97 ? 5.004 3.494 -4.555 1.00 96.56 97 ALA A CA 1
ATOM 763 C C . ALA A 1 97 ? 4.609 2.461 -3.489 1.00 96.56 97 ALA A C 1
ATOM 765 O O . ALA A 1 97 ? 3.587 2.625 -2.830 1.00 96.56 97 ALA A O 1
ATOM 766 N N . CYS A 1 98 ? 5.438 1.438 -3.264 1.00 98.06 98 CYS A N 1
ATOM 767 C CA . CYS A 1 98 ? 5.212 0.431 -2.231 1.00 98.06 98 CYS A CA 1
ATOM 768 C C . CYS A 1 98 ? 5.300 1.021 -0.817 1.00 98.06 98 CYS A C 1
ATOM 770 O O . CYS A 1 98 ? 4.504 0.640 0.036 1.00 98.06 98 CYS A O 1
ATOM 772 N N . GLU A 1 99 ? 6.214 1.965 -0.561 1.00 95.69 99 GLU A N 1
ATOM 773 C CA . GLU A 1 99 ? 6.255 2.700 0.712 1.00 95.69 99 GLU A CA 1
ATOM 774 C C . GLU A 1 99 ? 4.919 3.417 0.972 1.00 95.69 99 GLU A C 1
ATOM 776 O O . GLU A 1 99 ? 4.308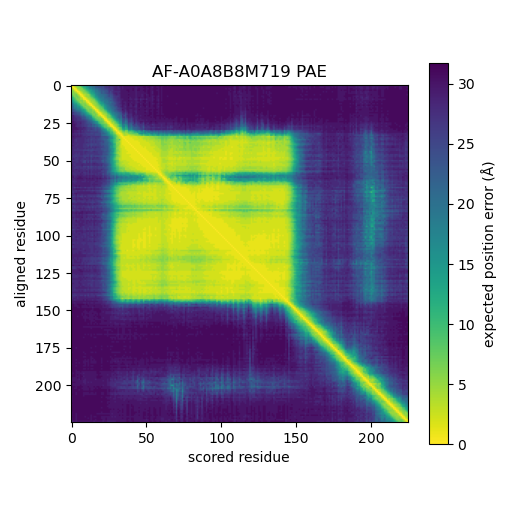 3.231 2.025 1.00 95.69 99 GLU A O 1
ATOM 781 N N . LEU A 1 100 ? 4.427 4.178 -0.011 1.00 96.69 100 LEU A N 1
ATOM 782 C CA . LEU A 1 100 ? 3.158 4.903 0.092 1.00 96.69 100 LEU A CA 1
ATOM 783 C C . 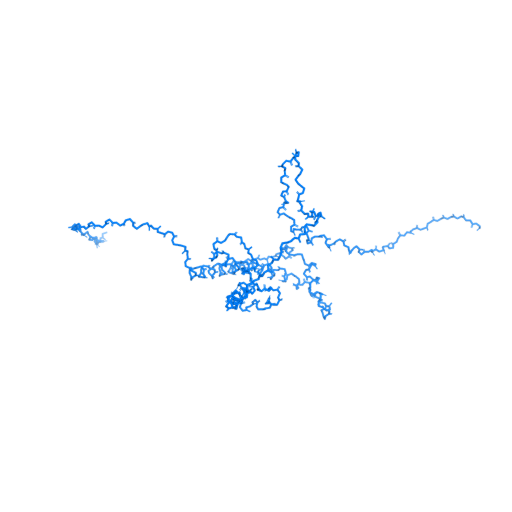LEU A 1 100 ? 1.964 3.959 0.241 1.00 96.69 100 LEU A C 1
ATOM 785 O O . LEU A 1 100 ? 1.098 4.194 1.080 1.00 96.69 100 LEU A O 1
ATOM 789 N N . PHE A 1 101 ? 1.942 2.878 -0.535 1.00 98.38 101 PHE A N 1
ATOM 790 C CA . PHE A 1 101 ? 0.900 1.860 -0.484 1.00 98.38 101 PHE A CA 1
ATOM 791 C C . PHE A 1 101 ? 0.806 1.216 0.905 1.00 98.38 101 PHE A C 1
ATOM 793 O O . PHE A 1 101 ? -0.288 1.121 1.461 1.00 98.38 101 PHE A O 1
ATOM 800 N N . ILE A 1 102 ? 1.940 0.827 1.503 1.00 98.25 102 ILE A N 1
ATOM 801 C CA . ILE A 1 102 ? 1.969 0.234 2.848 1.00 98.25 102 ILE A CA 1
ATOM 802 C C . ILE A 1 102 ? 1.443 1.233 3.884 1.00 98.25 102 ILE A C 1
ATOM 804 O O . ILE A 1 102 ? 0.616 0.861 4.719 1.00 98.25 102 ILE A O 1
ATOM 808 N N . LEU A 1 103 ? 1.887 2.493 3.832 1.00 97.50 103 LEU A N 1
ATOM 809 C CA . LEU A 1 103 ? 1.442 3.533 4.765 1.00 97.50 103 LEU A CA 1
ATOM 810 C C . LEU A 1 103 ? -0.064 3.783 4.652 1.00 97.50 103 LEU A C 1
ATOM 812 O O . LEU A 1 103 ? -0.771 3.787 5.659 1.00 97.50 103 LEU A O 1
ATOM 816 N N . GLU A 1 104 ? -0.571 3.934 3.433 1.00 97.94 104 GLU A N 1
ATOM 817 C CA . GLU A 1 104 ? -1.979 4.225 3.197 1.00 97.94 104 GLU A CA 1
ATOM 818 C C . GLU A 1 104 ? -2.888 3.053 3.595 1.00 97.94 104 GLU A C 1
ATOM 820 O O . GLU A 1 104 ? -3.884 3.247 4.300 1.00 97.94 104 GLU A O 1
ATOM 825 N N . LEU A 1 105 ? -2.523 1.822 3.212 1.00 98.38 105 LEU A N 1
ATOM 826 C CA . LEU A 1 105 ? -3.232 0.612 3.628 1.00 98.38 105 LEU A CA 1
ATOM 827 C C . LEU A 1 105 ? -3.235 0.477 5.156 1.00 98.38 105 LEU A C 1
ATOM 829 O O . LEU A 1 105 ? -4.258 0.110 5.734 1.00 98.38 105 LEU A O 1
ATOM 833 N N . THR A 1 106 ? -2.130 0.827 5.820 1.00 98.25 106 THR A N 1
ATOM 834 C CA . THR A 1 106 ? -2.027 0.806 7.286 1.00 98.25 106 THR A CA 1
ATOM 835 C C . THR A 1 106 ? -2.966 1.824 7.931 1.00 98.25 106 THR A C 1
ATOM 837 O O . THR A 1 106 ? -3.700 1.455 8.844 1.00 98.25 106 THR A O 1
ATOM 840 N N . ILE A 1 107 ? -3.011 3.069 7.438 1.00 97.44 107 ILE A N 1
ATOM 841 C CA . ILE A 1 107 ? -3.938 4.107 7.932 1.00 97.44 107 ILE A CA 1
ATOM 842 C C . ILE A 1 107 ? -5.391 3.646 7.774 1.00 97.44 107 ILE A C 1
ATOM 844 O O . ILE A 1 107 ? -6.185 3.749 8.711 1.00 97.44 107 ILE A O 1
ATOM 848 N N . ARG A 1 108 ? -5.747 3.084 6.611 1.00 97.81 108 ARG A N 1
ATOM 849 C CA . ARG A 1 108 ? -7.108 2.579 6.381 1.00 97.81 108 ARG A CA 1
ATOM 850 C C . ARG A 1 108 ? -7.463 1.412 7.294 1.00 97.81 108 ARG A C 1
ATOM 852 O O . ARG A 1 108 ? -8.552 1.397 7.858 1.00 97.81 108 ARG A O 1
ATOM 859 N N . SER A 1 109 ? -6.538 0.474 7.474 1.00 97.94 109 SER A N 1
ATOM 860 C CA . SER A 1 109 ? -6.726 -0.691 8.346 1.00 97.94 109 SER A CA 1
ATOM 861 C C . SER A 1 109 ? -6.834 -0.283 9.818 1.00 97.94 109 SER A C 1
ATOM 863 O O . SER A 1 109 ? -7.628 -0.853 10.562 1.00 97.94 109 SER A O 1
ATOM 865 N N . TRP A 1 110 ? -6.090 0.739 10.248 1.00 97.50 110 TRP A N 1
ATOM 866 C CA . TRP A 1 110 ? -6.090 1.201 11.637 1.00 97.50 110 TRP A CA 1
ATOM 867 C C . TRP A 1 110 ? -7.470 1.662 12.122 1.00 97.50 110 TRP A C 1
ATOM 869 O O . TRP A 1 110 ? -7.836 1.367 13.258 1.00 97.50 110 TRP A O 1
ATOM 879 N N . LEU A 1 111 ? -8.281 2.260 11.239 1.00 95.81 111 LEU A N 1
ATOM 880 C CA . LEU A 1 111 ? -9.679 2.605 11.524 1.00 95.81 111 LEU A CA 1
ATOM 881 C C . LEU A 1 111 ? -10.459 1.415 12.105 1.00 95.81 111 LEU A C 1
ATOM 883 O O . LEU A 1 111 ? -11.201 1.570 13.070 1.00 95.81 111 LEU A O 1
ATOM 887 N N . HIS A 1 112 ? -10.287 0.220 11.537 1.00 95.06 112 HIS A N 1
ATOM 888 C CA . HIS A 1 112 ? -10.999 -0.978 11.983 1.00 95.06 112 HIS A CA 1
ATOM 889 C C . HIS A 1 112 ? -10.474 -1.510 13.316 1.00 95.06 112 HIS A C 1
ATOM 891 O O . HIS A 1 112 ? -11.250 -2.028 14.123 1.00 95.06 112 HIS A O 1
ATOM 897 N N . ALA A 1 113 ? -9.184 -1.329 13.603 1.00 96.31 113 ALA A N 1
ATOM 898 C CA . ALA A 1 113 ? -8.650 -1.629 14.925 1.00 96.31 113 ALA A CA 1
ATOM 899 C C . ALA A 1 113 ? -9.250 -0.686 15.983 1.00 96.31 113 ALA A C 1
ATOM 901 O O . ALA A 1 113 ? -9.697 -1.154 17.034 1.00 96.31 113 ALA A O 1
ATOM 902 N N . GLU A 1 114 ? -9.335 0.614 15.685 1.00 94.12 114 GLU A N 1
ATOM 903 C CA . GLU A 1 114 ? -9.905 1.629 16.581 1.00 94.12 114 GLU A CA 1
ATOM 904 C C . GLU A 1 114 ? -11.413 1.466 16.790 1.00 94.12 114 GLU A C 1
ATOM 906 O O . GLU A 1 114 ? -11.877 1.535 17.929 1.00 94.12 114 GLU A O 1
ATOM 911 N N . GLU A 1 115 ? -12.169 1.166 15.730 1.00 92.06 115 GLU A N 1
ATOM 912 C CA . GLU A 1 115 ? -13.601 0.837 15.794 1.00 92.06 115 GLU A CA 1
ATOM 913 C C . GLU A 1 115 ? -13.854 -0.328 16.768 1.00 92.06 115 GLU A C 1
ATOM 915 O O . GLU A 1 115 ? -14.781 -0.295 17.578 1.00 92.06 115 GLU A O 1
ATOM 920 N N . ASN A 1 116 ? -12.952 -1.313 16.769 1.00 93.94 116 ASN A N 1
ATOM 921 C CA . ASN A 1 116 ? -12.978 -2.464 17.669 1.00 93.94 116 ASN A CA 1
ATOM 922 C C . ASN A 1 116 ? -12.314 -2.213 19.035 1.00 93.94 116 ASN A C 1
ATOM 924 O O . ASN A 1 116 ? -12.132 -3.153 19.811 1.00 93.94 116 ASN A O 1
ATOM 928 N N . LYS A 1 117 ? -11.945 -0.964 19.352 1.00 94.94 117 LYS A N 1
ATOM 929 C CA . LYS A 1 117 ? -11.281 -0.557 20.605 1.00 94.94 117 LYS A CA 1
ATOM 930 C C . LYS A 1 117 ? -9.967 -1.302 20.867 1.00 94.94 117 LYS A C 1
ATOM 932 O O . LYS A 1 117 ? -9.577 -1.514 22.017 1.00 94.94 117 LYS A O 1
ATOM 937 N N . ARG A 1 118 ? -9.272 -1.707 19.805 1.00 96.12 118 ARG A N 1
ATOM 938 C CA . ARG A 1 118 ? -7.973 -2.380 19.863 1.00 96.12 118 ARG A CA 1
ATOM 939 C C . ARG A 1 118 ? -6.851 -1.394 19.565 1.00 96.12 118 ARG A C 1
ATOM 941 O O . ARG A 1 118 ? -7.006 -0.449 18.806 1.00 96.12 118 ARG A O 1
ATOM 948 N N . ARG A 1 119 ? -5.681 -1.661 20.149 1.00 96.25 119 ARG A N 1
ATOM 949 C CA . ARG A 1 119 ? -4.415 -0.958 19.852 1.00 96.25 119 ARG A CA 1
ATOM 950 C C . ARG A 1 119 ? -3.414 -1.848 19.112 1.00 96.25 119 ARG A C 1
ATOM 952 O O . ARG A 1 119 ? -2.230 -1.539 19.043 1.00 96.25 119 ARG A O 1
ATOM 959 N N . THR A 1 120 ? -3.895 -2.974 18.599 1.00 97.38 120 THR A N 1
ATOM 960 C CA . THR A 1 120 ? -3.113 -3.965 17.865 1.00 97.38 120 THR A CA 1
ATOM 961 C C . THR A 1 120 ? -3.825 -4.227 16.551 1.00 97.38 120 THR A C 1
ATOM 963 O O . THR A 1 120 ? -4.988 -4.642 16.557 1.00 97.38 120 THR A O 1
ATOM 966 N N . LEU A 1 121 ? -3.121 -3.967 15.449 1.00 98.00 121 LEU A N 1
ATOM 967 C CA . LEU A 1 121 ? -3.600 -4.215 14.096 1.00 98.00 121 LEU A CA 1
ATOM 968 C C . LEU A 1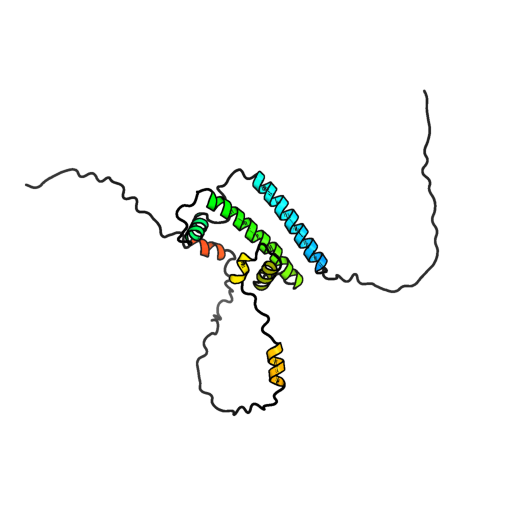 121 ? -3.631 -5.725 13.829 1.00 98.00 121 LEU A C 1
ATOM 970 O O . LEU A 1 121 ? -2.688 -6.439 14.170 1.00 98.00 121 LEU A O 1
ATOM 974 N N . GLN A 1 122 ? -4.712 -6.210 13.230 1.00 96.94 122 GLN A N 1
ATOM 975 C CA . GLN A 1 122 ? -4.917 -7.619 12.909 1.00 96.94 122 GLN A CA 1
ATOM 976 C C . GLN A 1 122 ? -5.175 -7.811 11.412 1.00 96.94 122 GLN A C 1
ATOM 978 O O . GLN A 1 122 ? -5.571 -6.886 10.708 1.00 96.94 122 GLN A O 1
ATOM 983 N N . LYS A 1 123 ? -5.015 -9.047 10.923 1.00 96.00 123 LYS A N 1
ATOM 984 C CA . LYS A 1 123 ? -5.314 -9.401 9.524 1.00 96.00 123 LYS A CA 1
ATOM 985 C C . LYS A 1 123 ? -6.753 -9.035 9.126 1.00 96.00 123 LYS A C 1
ATOM 987 O O . LYS A 1 123 ? -6.970 -8.536 8.026 1.00 96.00 123 LYS A O 1
ATOM 992 N N . ASN A 1 124 ? -7.709 -9.211 10.040 1.00 95.88 124 ASN A N 1
ATOM 993 C CA . ASN A 1 124 ? -9.117 -8.879 9.807 1.00 95.88 124 ASN A CA 1
ATOM 994 C C . ASN A 1 124 ? -9.364 -7.377 9.595 1.00 95.88 124 ASN A C 1
ATOM 996 O O . ASN A 1 124 ? -10.271 -7.017 8.848 1.00 95.88 124 ASN A O 1
ATOM 1000 N N . ASP A 1 125 ? -8.523 -6.502 10.156 1.00 96.81 125 ASP A N 1
ATOM 1001 C CA . ASP A 1 125 ? -8.593 -5.056 9.903 1.00 96.81 125 ASP A CA 1
ATOM 1002 C C . ASP A 1 125 ? -8.174 -4.711 8.470 1.00 96.81 125 ASP A C 1
ATOM 1004 O O . ASP A 1 125 ? -8.788 -3.868 7.818 1.00 96.81 125 ASP A O 1
ATOM 1008 N N . ILE A 1 126 ? -7.148 -5.403 7.967 1.00 97.69 126 ILE A N 1
ATOM 1009 C CA . ILE A 1 126 ? -6.651 -5.249 6.595 1.00 97.69 126 ILE A CA 1
ATOM 1010 C C . ILE A 1 126 ? -7.701 -5.752 5.605 1.00 97.69 126 ILE A C 1
ATOM 1012 O O . ILE A 1 126 ? -8.045 -5.047 4.659 1.00 97.69 126 ILE A O 1
ATOM 1016 N N . ALA A 1 127 ? -8.264 -6.937 5.856 1.00 97.38 127 ALA A N 1
ATOM 1017 C CA . ALA A 1 127 ? -9.343 -7.481 5.038 1.00 97.38 127 ALA A CA 1
ATOM 1018 C C . ALA A 1 127 ? -10.543 -6.516 4.987 1.00 97.38 127 ALA A C 1
ATOM 1020 O O . ALA A 1 127 ? -11.075 -6.240 3.909 1.00 97.38 127 ALA A O 1
ATOM 1021 N N . ALA A 1 128 ? -10.929 -5.948 6.138 1.00 95.69 128 ALA A N 1
ATOM 1022 C CA . ALA A 1 128 ? -11.981 -4.940 6.237 1.00 95.69 128 ALA A CA 1
ATOM 1023 C C . ALA A 1 128 ? -11.686 -3.687 5.397 1.00 95.69 128 ALA A C 1
ATOM 1025 O O . ALA A 1 128 ? -12.562 -3.258 4.643 1.00 95.69 128 ALA A O 1
ATOM 1026 N N . ALA A 1 129 ? -10.463 -3.154 5.470 1.00 96.81 129 ALA A N 1
ATOM 1027 C CA . ALA A 1 129 ? -10.051 -1.975 4.712 1.00 96.81 129 ALA A CA 1
ATOM 1028 C C . ALA A 1 129 ? -10.053 -2.206 3.194 1.00 96.81 129 ALA A C 1
ATOM 1030 O O . ALA A 1 129 ? -10.494 -1.324 2.454 1.00 96.81 129 ALA A O 1
ATOM 1031 N N . ILE A 1 130 ? -9.601 -3.383 2.741 1.00 97.31 130 ILE A N 1
ATOM 1032 C CA . ILE A 1 130 ? -9.559 -3.759 1.319 1.00 97.31 130 ILE A CA 1
ATOM 1033 C C . ILE A 1 130 ? -10.956 -3.674 0.695 1.00 97.31 130 ILE A C 1
ATOM 1035 O O . ILE A 1 130 ? -11.152 -2.956 -0.273 1.00 97.31 130 ILE A O 1
ATOM 1039 N N . THR A 1 131 ? -11.966 -4.304 1.292 1.00 95.31 131 THR A N 1
ATOM 1040 C CA . THR A 1 131 ? -13.328 -4.305 0.711 1.00 95.31 131 THR A CA 1
ATOM 1041 C C . THR A 1 131 ? -14.055 -2.974 0.833 1.00 95.31 131 THR A C 1
ATOM 1043 O O . THR A 1 131 ? -15.039 -2.758 0.139 1.00 95.31 131 THR A O 1
ATOM 1046 N N . ARG A 1 132 ? -13.617 -2.074 1.720 1.00 93.69 132 ARG A N 1
ATOM 1047 C CA . ARG A 1 132 ? -14.170 -0.711 1.775 1.00 93.69 132 ARG A CA 1
ATOM 1048 C C . ARG A 1 132 ? -13.506 0.242 0.778 1.00 93.69 132 ARG A C 1
ATOM 1050 O O . ARG A 1 132 ? -13.913 1.399 0.715 1.00 93.69 132 ARG A O 1
ATOM 1057 N N . THR A 1 133 ? -12.478 -0.205 0.056 1.00 95.81 133 THR A N 1
ATOM 1058 C CA . THR A 1 133 ? -11.633 0.653 -0.774 1.00 95.81 133 THR A CA 1
ATOM 1059 C C . THR A 1 133 ? -11.435 0.030 -2.154 1.00 95.81 133 THR A C 1
ATOM 1061 O O . THR A 1 133 ? -10.544 -0.790 -2.337 1.00 95.81 133 THR A O 1
ATOM 1064 N N . ASP A 1 134 ? -12.207 0.475 -3.144 1.00 96.69 134 ASP A N 1
ATOM 1065 C CA . ASP A 1 134 ? -12.244 -0.116 -4.494 1.00 96.69 134 ASP A CA 1
ATOM 1066 C C . ASP A 1 134 ? -10.866 -0.221 -5.175 1.00 96.69 134 ASP A C 1
ATOM 1068 O O . ASP A 1 134 ? -10.583 -1.183 -5.881 1.00 96.69 134 ASP A O 1
ATOM 1072 N N . ILE A 1 135 ? -9.950 0.726 -4.932 1.00 97.25 135 ILE A N 1
ATOM 1073 C CA . ILE A 1 135 ? -8.590 0.672 -5.504 1.00 97.25 135 ILE A CA 1
ATOM 1074 C C . ILE A 1 135 ? -7.746 -0.505 -4.979 1.00 97.25 135 ILE A C 1
ATOM 1076 O O . ILE A 1 135 ? -6.682 -0.786 -5.527 1.00 97.25 135 ILE A O 1
ATOM 1080 N N . PHE A 1 136 ? -8.189 -1.180 -3.916 1.00 97.75 136 PHE A N 1
ATOM 1081 C CA . PHE A 1 136 ? -7.530 -2.340 -3.318 1.00 97.75 136 PHE A CA 1
ATOM 1082 C C . PHE A 1 136 ? -8.143 -3.677 -3.749 1.00 97.75 136 PHE A C 1
ATOM 1084 O O . PHE A 1 136 ? -7.718 -4.715 -3.248 1.00 97.75 136 PHE A O 1
ATOM 1091 N N . ASP A 1 137 ? -9.079 -3.686 -4.702 1.00 96.19 137 ASP A N 1
ATOM 1092 C CA . ASP A 1 137 ? -9.769 -4.906 -5.149 1.00 96.19 137 ASP A CA 1
ATOM 1093 C C . ASP A 1 137 ? -8.808 -5.977 -5.707 1.00 96.19 137 ASP A C 1
ATOM 1095 O O . ASP A 1 137 ? -9.026 -7.174 -5.548 1.00 96.19 137 ASP A O 1
ATOM 1099 N N . PHE A 1 138 ? -7.641 -5.562 -6.221 1.00 97.81 138 PHE A N 1
ATOM 1100 C CA . PHE A 1 138 ? -6.563 -6.471 -6.639 1.00 97.81 138 PHE A CA 1
ATOM 1101 C C . PHE A 1 138 ? -6.010 -7.374 -5.512 1.00 97.81 138 PHE A C 1
ATOM 1103 O O . PHE A 1 138 ? -5.218 -8.276 -5.780 1.00 97.81 138 PHE A O 1
ATOM 1110 N N . LEU A 1 139 ? -6.384 -7.126 -4.251 1.00 97.62 139 LEU A N 1
ATOM 1111 C CA . LEU A 1 139 ? -5.953 -7.885 -3.074 1.00 97.62 139 LEU A CA 1
ATOM 1112 C C . LEU A 1 139 ? -6.998 -8.880 -2.556 1.00 97.62 139 LEU A C 1
ATOM 1114 O O . LEU A 1 139 ? -6.689 -9.611 -1.611 1.00 97.62 139 LEU A O 1
ATOM 1118 N N . VAL A 1 140 ? -8.208 -8.918 -3.121 1.00 94.06 140 VAL A N 1
ATOM 1119 C CA . VAL A 1 140 ? -9.309 -9.759 -2.615 1.00 94.06 140 VAL A CA 1
ATOM 1120 C C . VAL A 1 140 ? -8.924 -11.239 -2.573 1.00 94.06 140 VAL A C 1
ATOM 1122 O O . VAL A 1 140 ? -9.128 -11.892 -1.551 1.00 94.06 140 VAL A O 1
ATOM 1125 N N . ASP A 1 141 ? -8.265 -11.739 -3.617 1.00 94.00 141 ASP A N 1
ATOM 1126 C CA . ASP A 1 141 ? -7.840 -13.143 -3.692 1.00 94.00 141 ASP A CA 1
ATOM 1127 C C . ASP A 1 141 ? -6.586 -13.451 -2.851 1.00 94.00 141 ASP A C 1
ATOM 1129 O O . ASP A 1 141 ? -6.242 -14.611 -2.621 1.00 94.00 141 ASP A O 1
ATOM 1133 N N . ILE A 1 142 ? -5.885 -12.419 -2.371 1.00 95.62 142 ILE A N 1
ATOM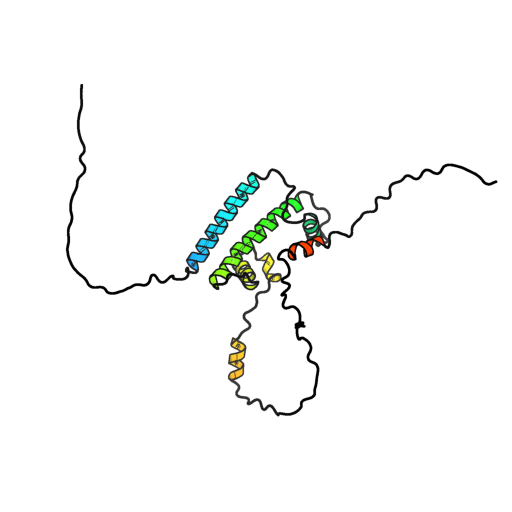 1134 C CA . ILE A 1 142 ? -4.647 -12.551 -1.588 1.00 95.62 142 ILE A CA 1
ATOM 1135 C C . ILE A 1 142 ? -4.936 -12.536 -0.085 1.00 95.62 142 ILE A C 1
ATOM 1137 O O . ILE A 1 142 ? -4.278 -13.234 0.693 1.00 95.62 142 ILE A O 1
ATOM 1141 N N . VAL A 1 143 ? -5.907 -11.728 0.343 1.00 93.56 143 VAL A N 1
ATOM 1142 C CA . VAL A 1 143 ? -6.266 -11.548 1.751 1.00 93.56 143 VAL A CA 1
ATOM 1143 C C . VAL A 1 143 ? -7.646 -12.161 1.994 1.00 93.56 143 VAL A C 1
ATOM 1145 O O . VAL A 1 143 ? -8.645 -11.443 1.956 1.00 93.56 143 VAL A O 1
ATOM 1148 N N . PRO A 1 144 ? -7.727 -13.477 2.282 1.00 84.25 144 PRO A N 1
ATOM 1149 C CA . PRO A 1 144 ? -9.006 -14.116 2.538 1.00 84.25 144 PRO A CA 1
ATOM 1150 C C . PRO A 1 144 ? -9.639 -13.502 3.781 1.00 84.25 144 PRO A C 1
ATOM 1152 O O . PRO A 1 144 ? -8.964 -13.297 4.802 1.00 84.25 144 PRO A O 1
ATOM 1155 N N . ARG A 1 145 ? -10.933 -13.212 3.673 1.00 80.50 145 ARG A N 1
ATOM 1156 C CA . ARG A 1 145 ? -11.765 -12.853 4.814 1.00 80.50 145 ARG A CA 1
ATOM 1157 C C . ARG A 1 145 ? -11.974 -14.106 5.645 1.00 80.50 145 ARG A C 1
ATOM 1159 O O . ARG A 1 145 ? -12.231 -15.175 5.100 1.00 80.50 145 ARG A O 1
ATOM 1166 N N . ASP A 1 146 ? -11.859 -13.972 6.960 1.00 73.38 146 ASP A N 1
ATOM 1167 C CA . ASP A 1 146 ? -12.470 -14.955 7.838 1.00 73.38 146 ASP A CA 1
ATOM 1168 C C . ASP A 1 146 ? -13.978 -14.785 7.627 1.00 73.38 146 ASP A C 1
ATOM 1170 O O . ASP A 1 146 ? -14.598 -13.881 8.195 1.00 73.38 146 ASP A O 1
ATOM 1174 N N . ASP A 1 147 ? -14.547 -15.577 6.714 1.00 57.09 147 ASP A N 1
ATOM 1175 C CA . ASP A 1 147 ? -15.989 -15.709 6.603 1.00 57.09 147 ASP A CA 1
ATOM 1176 C C . ASP A 1 147 ? -16.460 -16.016 8.017 1.00 57.09 147 ASP A C 1
ATOM 1178 O O . ASP A 1 147 ? -15.965 -16.954 8.656 1.00 57.09 147 ASP A O 1
ATOM 1182 N N . ILE A 1 148 ? -17.351 -15.178 8.542 1.00 57.53 148 ILE A N 1
ATOM 1183 C CA . ILE A 1 148 ? -18.076 -15.481 9.766 1.00 57.53 148 ILE A CA 1
ATOM 1184 C C . ILE A 1 148 ? -18.857 -16.739 9.414 1.00 57.53 148 ILE A C 1
ATOM 1186 O O . ILE A 1 148 ? -19.942 -16.659 8.845 1.00 57.53 148 ILE A O 1
ATOM 1190 N N . LYS A 1 149 ? -18.228 -17.899 9.632 1.00 47.78 149 LYS A N 1
ATOM 1191 C CA . LYS A 1 149 ? -18.829 -19.203 9.426 1.00 47.78 149 LYS A CA 1
ATOM 1192 C C . LYS A 1 149 ? -20.163 -19.146 10.125 1.00 47.78 149 LYS A C 1
ATOM 1194 O O . LYS A 1 149 ? -20.233 -18.790 11.297 1.00 47.78 149 LYS A O 1
ATOM 1199 N N . ASP A 1 150 ? -21.182 -19.467 9.354 1.00 46.75 150 ASP A N 1
ATOM 1200 C CA . ASP A 1 150 ? -22.570 -19.545 9.736 1.00 46.75 150 ASP A CA 1
ATOM 1201 C C . ASP A 1 150 ? -22.760 -20.234 11.100 1.00 46.75 150 ASP A C 1
ATOM 1203 O O . ASP A 1 150 ? -23.033 -21.431 11.182 1.00 46.75 150 ASP A O 1
ATOM 1207 N N . ASP A 1 151 ? -22.735 -19.464 12.190 1.00 44.44 151 ASP A N 1
ATOM 1208 C CA . ASP A 1 151 ? -23.308 -19.875 13.480 1.00 44.44 151 ASP A CA 1
ATOM 1209 C C . ASP A 1 151 ? -24.834 -20.083 13.359 1.00 44.44 151 ASP A C 1
ATOM 1211 O O . ASP A 1 151 ? -25.484 -20.592 14.270 1.00 44.44 151 ASP A O 1
ATOM 1215 N N . ALA A 1 152 ? -25.421 -19.767 12.197 1.00 47.44 152 ALA A N 1
ATOM 1216 C CA . ALA A 1 152 ? -26.766 -20.167 11.803 1.00 47.44 152 ALA A CA 1
ATOM 1217 C C . ALA A 1 152 ? -26.905 -21.688 11.562 1.00 47.44 152 ALA A C 1
ATOM 1219 O O . ALA A 1 152 ? -28.003 -22.226 11.711 1.00 47.44 152 ALA A O 1
ATOM 1220 N N . ALA A 1 153 ? -25.822 -22.413 11.248 1.00 48.31 153 ALA A N 1
ATOM 1221 C CA . ALA A 1 153 ? -25.881 -23.861 11.022 1.00 48.31 153 ALA A CA 1
ATOM 1222 C C . ALA A 1 153 ? -25.918 -24.678 12.330 1.00 48.31 153 ALA A C 1
ATOM 1224 O O . ALA A 1 153 ? -26.459 -25.785 12.356 1.00 48.31 153 ALA A O 1
ATOM 1225 N N . LEU A 1 154 ? -25.408 -24.129 13.440 1.00 44.16 154 LEU A N 1
ATOM 1226 C CA . LEU A 1 154 ? -25.445 -24.787 14.754 1.00 44.16 154 LEU A CA 1
ATOM 1227 C C . LEU A 1 154 ? -26.827 -24.708 15.422 1.00 44.16 154 LEU A C 1
ATOM 1229 O O . LEU A 1 154 ? -27.196 -25.618 16.161 1.00 44.16 154 LEU A O 1
ATOM 1233 N N . VAL A 1 155 ? -27.632 -23.685 15.115 1.00 46.66 155 VAL A N 1
ATOM 1234 C CA . VAL A 1 155 ? -29.013 -23.563 15.630 1.00 46.66 155 VAL A CA 1
ATOM 1235 C C . VAL A 1 155 ? -30.020 -24.415 14.849 1.00 46.66 155 VAL A C 1
ATOM 1237 O O . VAL A 1 155 ? -31.076 -24.751 15.377 1.00 46.66 155 VAL A O 1
ATOM 1240 N N . ALA A 1 156 ? -29.698 -24.819 13.615 1.00 46.66 156 ALA A N 1
ATOM 1241 C CA . ALA A 1 156 ? -30.526 -25.751 12.844 1.00 46.66 156 ALA A CA 1
ATOM 1242 C C . ALA A 1 156 ? -30.339 -27.215 13.291 1.00 46.66 156 ALA A C 1
ATOM 1244 O O . ALA A 1 156 ? -31.269 -28.018 13.205 1.00 46.66 156 ALA A O 1
ATOM 1245 N N . ALA A 1 157 ? -29.164 -27.570 13.822 1.00 47.38 157 ALA A N 1
ATOM 1246 C CA . ALA A 1 157 ? -28.887 -28.923 14.306 1.00 47.38 157 ALA A CA 1
ATOM 1247 C C . ALA A 1 157 ? -29.535 -29.228 15.673 1.00 47.38 157 ALA A C 1
ATOM 1249 O O . ALA A 1 157 ? -29.807 -30.390 15.971 1.00 47.38 157 ALA A O 1
ATOM 1250 N N . THR A 1 158 ? -29.851 -28.213 16.486 1.00 42.91 158 THR A N 1
ATOM 1251 C CA . THR A 1 158 ? -30.508 -28.398 17.797 1.00 42.91 158 THR A CA 1
ATOM 1252 C C . THR A 1 158 ? -32.027 -28.589 17.709 1.00 42.91 158 THR A C 1
ATOM 1254 O O . THR A 1 158 ? -32.653 -28.929 18.712 1.00 42.91 158 THR A O 1
ATOM 1257 N N . ALA A 1 159 ? -32.628 -28.452 16.520 1.00 46.91 159 ALA A N 1
ATOM 1258 C CA . ALA A 1 159 ? -34.055 -28.698 16.291 1.00 46.91 159 ALA A CA 1
ATOM 1259 C C . ALA A 1 159 ? -34.403 -30.179 16.024 1.00 46.91 159 ALA A C 1
ATOM 1261 O O . ALA A 1 159 ? -35.579 -30.542 16.026 1.00 46.91 159 ALA A O 1
ATOM 1262 N N . SER A 1 160 ? -33.407 -31.053 15.834 1.00 50.53 160 SER A N 1
ATOM 1263 C CA . SER A 1 160 ? -33.621 -32.487 15.582 1.00 50.53 160 SER A CA 1
ATOM 1264 C C . SER A 1 160 ? -33.198 -33.281 16.816 1.00 50.53 160 SER A C 1
ATOM 1266 O O . SER A 1 160 ? -32.048 -33.693 16.936 1.00 50.53 160 SER A O 1
ATOM 1268 N N . GLY A 1 161 ? -34.110 -33.438 17.777 1.00 47.22 161 GLY A N 1
ATOM 1269 C CA . GLY A 1 161 ? -33.866 -34.083 19.071 1.00 47.22 161 GLY A CA 1
ATOM 1270 C C . GLY A 1 161 ? -33.452 -35.557 18.992 1.00 47.22 161 GLY A C 1
ATOM 1271 O O . GLY A 1 161 ? -34.256 -36.441 19.273 1.00 47.22 161 GLY A O 1
ATOM 1272 N N . VAL A 1 162 ? -32.185 -35.828 18.678 1.00 48.19 162 VAL A N 1
ATOM 1273 C CA . VAL A 1 162 ? -31.594 -37.168 18.762 1.00 48.19 162 VAL A CA 1
ATOM 1274 C C . VAL A 1 162 ? -30.648 -37.216 19.970 1.00 48.19 162 VAL A C 1
ATOM 1276 O O . VAL A 1 162 ? -29.639 -36.509 19.982 1.00 48.19 162 VAL A O 1
ATOM 1279 N N . PRO A 1 163 ? -30.948 -38.016 21.009 1.00 39.62 163 PRO A N 1
ATOM 1280 C CA . PRO A 1 163 ? -30.095 -38.126 22.184 1.00 39.62 163 PRO A CA 1
ATOM 1281 C C . PRO A 1 163 ? -28.823 -38.901 21.825 1.00 39.62 163 PRO A C 1
ATOM 1283 O O . PRO A 1 163 ? -28.869 -40.083 21.486 1.00 39.62 163 PRO A O 1
ATOM 1286 N N . TYR A 1 164 ? -27.675 -38.230 21.901 1.00 43.16 164 TYR A N 1
ATOM 1287 C CA . TYR A 1 164 ? -26.369 -38.841 21.672 1.00 43.16 164 TYR A CA 1
ATOM 1288 C C . TYR A 1 164 ? -25.983 -39.695 22.893 1.00 43.16 164 TYR A C 1
ATOM 1290 O O . TYR A 1 164 ? -25.570 -39.179 23.931 1.00 43.16 164 TYR A O 1
ATOM 1298 N N . TYR A 1 165 ? -26.160 -41.013 22.788 1.00 38.00 165 TYR A N 1
ATOM 1299 C CA . TYR A 1 165 ? -25.683 -41.986 23.771 1.00 38.00 165 TYR A CA 1
ATOM 1300 C C . TYR A 1 165 ? -24.173 -42.187 23.584 1.00 38.00 165 TYR A C 1
ATOM 1302 O O . TYR A 1 165 ? -23.748 -42.727 22.564 1.00 38.00 165 TYR A O 1
ATOM 1310 N N . TYR A 1 166 ? -23.360 -41.761 24.555 1.00 44.97 166 TYR A N 1
ATOM 1311 C CA . TYR A 1 166 ? -21.926 -42.064 24.581 1.00 44.97 166 TYR A CA 1
ATOM 1312 C C . TYR A 1 166 ? -21.648 -43.149 25.634 1.00 44.97 166 TYR A C 1
ATOM 1314 O O . TYR A 1 166 ? -21.899 -42.912 26.819 1.00 44.97 166 TYR A O 1
ATOM 1322 N N . PRO A 1 167 ? -21.140 -44.335 25.253 1.00 46.56 167 PRO A N 1
ATOM 1323 C CA . PRO A 1 167 ? -20.701 -45.330 26.222 1.00 46.56 167 PRO A CA 1
ATOM 1324 C C . PRO A 1 167 ? -19.324 -44.954 26.807 1.00 46.56 167 PRO A C 1
ATOM 1326 O O . PRO A 1 167 ? -18.440 -44.521 26.063 1.00 46.56 167 PRO A O 1
ATOM 1329 N N . PRO A 1 168 ? -19.094 -45.130 28.121 1.00 52.84 168 PRO A N 1
ATOM 1330 C CA . PRO A 1 168 ? -17.772 -44.988 28.712 1.00 52.84 168 PRO A CA 1
ATOM 1331 C C . PRO A 1 168 ? -17.009 -46.309 28.555 1.00 52.84 168 PRO A C 1
ATOM 1333 O O . PRO A 1 168 ? -17.585 -47.357 28.830 1.00 52.84 168 PRO A O 1
ATOM 1336 N N . ILE A 1 169 ? -15.735 -46.263 28.146 1.00 42.72 169 ILE A N 1
ATOM 1337 C CA . ILE A 1 169 ? -14.617 -47.120 28.611 1.00 42.72 169 ILE A CA 1
ATOM 1338 C C . ILE A 1 169 ? -13.453 -47.074 27.615 1.00 42.72 169 ILE A C 1
ATOM 1340 O O . ILE A 1 169 ? -13.629 -47.286 26.420 1.00 42.72 169 ILE A O 1
ATOM 1344 N N . GLY A 1 170 ? -12.248 -46.892 28.163 1.00 40.88 170 GLY A N 1
ATOM 1345 C CA . GLY A 1 170 ? -11.008 -47.348 27.537 1.00 40.88 170 GLY A CA 1
ATOM 1346 C C . GLY A 1 170 ? -9.891 -46.311 27.524 1.00 40.88 170 GLY A C 1
ATOM 1347 O O . GLY A 1 170 ? -9.608 -45.733 26.482 1.00 40.88 170 GLY A O 1
ATOM 1348 N N . GLN A 1 171 ? -9.212 -46.111 28.659 1.00 49.34 171 GLN A N 1
ATOM 1349 C CA . GLN A 1 171 ? -7.826 -45.632 28.615 1.00 49.34 171 GLN A CA 1
ATOM 1350 C C . GLN A 1 171 ? -6.983 -46.648 27.829 1.00 49.34 171 GLN A C 1
ATOM 1352 O O . GLN A 1 171 ? -7.124 -47.855 28.041 1.00 49.34 171 GLN A O 1
ATOM 1357 N N . PRO A 1 172 ? -6.055 -46.168 26.994 1.00 44.34 172 PRO A N 1
ATOM 1358 C CA . PRO A 1 172 ? -4.674 -46.528 27.272 1.00 44.34 172 PRO A CA 1
ATOM 1359 C C . PRO A 1 172 ? -3.718 -45.336 27.189 1.00 44.34 172 PRO A C 1
ATOM 1361 O O . PRO A 1 172 ? -3.985 -44.287 26.609 1.00 44.34 172 PRO A O 1
ATOM 1364 N N . ALA A 1 173 ? -2.601 -45.544 27.868 1.00 39.12 173 ALA A N 1
ATOM 1365 C CA . ALA A 1 173 ? -1.536 -44.612 28.156 1.00 39.12 173 ALA A CA 1
ATOM 1366 C C . ALA A 1 173 ? -0.881 -43.954 26.929 1.00 39.12 173 ALA A C 1
ATOM 1368 O O . ALA A 1 173 ? -0.623 -44.602 25.922 1.00 39.12 173 ALA A O 1
ATOM 1369 N N . GLY A 1 174 ? -0.458 -42.704 27.145 1.00 43.62 174 GLY A N 1
ATOM 1370 C CA . GLY A 1 174 ? 0.867 -42.225 26.750 1.00 43.62 174 GLY A CA 1
ATOM 1371 C C . GLY A 1 174 ? 1.028 -41.728 25.315 1.00 43.62 174 GLY A C 1
ATOM 1372 O O . GLY A 1 174 ? 1.214 -42.515 24.402 1.00 43.62 174 GLY A O 1
ATOM 1373 N N . ILE A 1 175 ? 1.077 -40.402 25.153 1.00 45.72 175 ILE A N 1
ATOM 1374 C CA . ILE A 1 175 ? 2.245 -39.628 24.683 1.00 45.72 175 ILE A CA 1
ATOM 1375 C C . ILE A 1 175 ? 1.835 -38.148 24.748 1.00 45.72 175 ILE A C 1
ATOM 1377 O O . ILE A 1 175 ? 1.028 -37.651 23.968 1.00 45.72 175 ILE A O 1
ATOM 1381 N N . MET A 1 176 ? 2.374 -37.450 25.747 1.00 46.47 176 MET A N 1
ATOM 1382 C CA . MET A 1 176 ? 2.248 -36.004 25.916 1.00 46.47 176 MET A CA 1
ATOM 1383 C C . MET A 1 176 ? 3.296 -35.341 25.014 1.00 46.47 176 MET A C 1
ATOM 1385 O O . MET A 1 176 ? 4.460 -35.241 25.395 1.00 46.47 176 MET A O 1
ATOM 1389 N N . ILE A 1 177 ? 2.902 -34.911 23.817 1.00 48.97 177 ILE A N 1
ATOM 1390 C CA . ILE A 1 177 ? 3.720 -34.051 22.952 1.00 48.97 177 ILE A CA 1
ATOM 1391 C C . ILE A 1 177 ? 3.287 -32.602 23.184 1.00 48.97 177 ILE A C 1
ATOM 1393 O O . ILE A 1 177 ? 2.121 -32.266 23.003 1.00 48.97 177 ILE A O 1
ATOM 1397 N N . GLY A 1 178 ? 4.232 -31.749 23.594 1.00 48.34 178 GLY A N 1
ATOM 1398 C CA . GLY A 1 178 ? 4.076 -30.295 23.474 1.00 48.34 178 GLY A CA 1
ATOM 1399 C C . GLY A 1 178 ? 4.093 -29.456 24.753 1.00 48.34 178 GLY A C 1
ATOM 1400 O O . GLY A 1 178 ? 3.606 -28.330 24.725 1.00 48.34 178 GLY A O 1
ATOM 1401 N N . ARG A 1 179 ? 4.670 -29.925 25.868 1.00 42.72 179 ARG A N 1
ATOM 1402 C CA . ARG A 1 179 ? 5.042 -28.995 26.952 1.00 42.72 179 ARG A CA 1
ATOM 1403 C C . ARG A 1 179 ? 6.199 -28.091 26.482 1.00 42.72 179 ARG A C 1
ATOM 1405 O O . ARG A 1 179 ? 7.223 -28.642 26.079 1.00 42.72 179 ARG A O 1
ATOM 1412 N N . PRO A 1 180 ? 6.098 -26.750 26.568 1.00 44.91 180 PRO A N 1
ATOM 1413 C CA . PRO A 1 180 ? 7.273 -25.895 26.460 1.00 44.91 180 PRO A CA 1
ATOM 1414 C C . PRO A 1 180 ? 8.209 -26.194 27.636 1.00 44.91 180 PRO A C 1
ATOM 1416 O O . PRO A 1 180 ? 7.777 -26.267 28.790 1.00 44.91 180 PRO A O 1
ATOM 1419 N N . ALA A 1 181 ? 9.483 -26.421 27.323 1.00 43.66 181 ALA A N 1
ATOM 1420 C CA . ALA A 1 181 ? 10.536 -26.622 28.303 1.00 43.66 181 ALA A CA 1
ATOM 1421 C C . ALA A 1 181 ? 10.725 -25.329 29.109 1.00 43.66 181 ALA A C 1
ATOM 1423 O O . ALA A 1 181 ? 11.334 -24.371 28.644 1.00 43.66 181 ALA A O 1
ATOM 1424 N N . VAL A 1 182 ? 10.162 -25.300 30.312 1.00 48.53 182 VAL A N 1
ATOM 1425 C CA . VAL A 1 182 ? 10.573 -24.381 31.372 1.00 48.53 182 VAL A CA 1
ATOM 1426 C C . VAL A 1 182 ? 11.731 -25.044 32.115 1.00 48.53 182 VAL A C 1
ATOM 1428 O O . VAL A 1 182 ? 11.535 -26.042 32.807 1.00 48.53 182 VAL A O 1
ATOM 1431 N N . ASP A 1 183 ? 12.943 -24.526 31.922 1.00 43.44 183 ASP A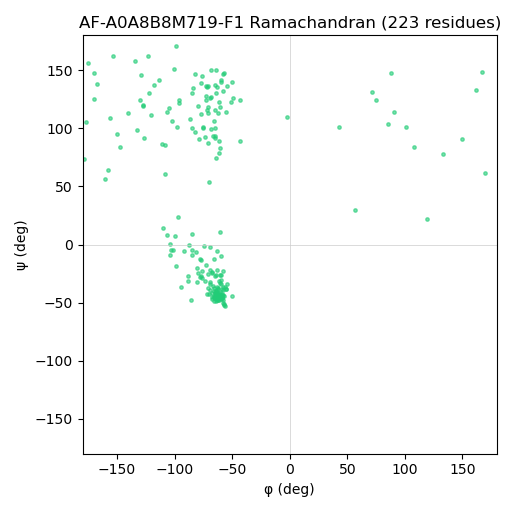 N 1
ATOM 1432 C CA . ASP A 1 183 ? 14.096 -24.849 32.766 1.00 43.44 183 ASP A CA 1
ATOM 1433 C C . ASP A 1 183 ? 13.901 -24.157 34.136 1.00 43.44 183 ASP A C 1
ATOM 1435 O O . ASP A 1 183 ? 13.679 -22.942 34.165 1.00 43.44 183 ASP A O 1
ATOM 1439 N N . PRO A 1 184 ? 13.929 -24.875 35.276 1.00 46.81 184 PRO A N 1
ATOM 1440 C CA . PRO A 1 184 ? 13.690 -24.274 36.587 1.00 46.81 184 PRO A CA 1
ATOM 1441 C C . PRO A 1 184 ? 14.850 -23.427 37.142 1.00 46.81 184 PRO A C 1
ATOM 1443 O O . PRO A 1 184 ? 14.708 -22.909 38.248 1.00 46.81 184 PRO A O 1
ATOM 1446 N N . ALA A 1 185 ? 15.991 -23.290 36.454 1.00 53.66 185 ALA A N 1
ATOM 1447 C CA . ALA A 1 185 ? 17.181 -22.659 37.040 1.00 53.66 185 ALA A CA 1
ATOM 1448 C C . ALA A 1 185 ? 17.415 -21.182 36.662 1.00 53.66 185 ALA A C 1
ATOM 1450 O O . ALA A 1 185 ? 18.135 -20.486 37.378 1.00 53.66 185 ALA A O 1
ATOM 1451 N N . THR A 1 186 ? 16.809 -20.654 35.597 1.00 59.12 186 THR A N 1
ATOM 1452 C CA . THR A 1 186 ? 17.050 -19.269 35.147 1.00 59.12 186 THR A CA 1
ATOM 1453 C C . THR A 1 186 ? 15.809 -18.690 34.463 1.00 59.12 186 THR A C 1
ATOM 1455 O O . THR A 1 186 ? 15.578 -18.872 33.273 1.00 59.12 186 THR A O 1
ATOM 1458 N N . GLY A 1 187 ? 14.986 -17.958 35.222 1.00 51.91 187 GLY A N 1
ATOM 1459 C CA . GLY A 1 187 ? 13.746 -17.314 34.760 1.00 51.91 187 GLY A CA 1
ATOM 1460 C C . GLY A 1 187 ? 13.943 -16.124 33.810 1.00 51.91 187 GLY A C 1
ATOM 1461 O O . GLY A 1 187 ? 13.427 -15.039 34.071 1.00 51.91 187 GLY A O 1
ATOM 1462 N N . VAL A 1 188 ? 14.681 -16.301 32.715 1.00 46.28 188 VAL A N 1
ATOM 1463 C CA . VAL A 1 188 ? 14.885 -15.270 31.693 1.00 46.28 188 VAL A CA 1
ATOM 1464 C C . VAL A 1 188 ? 13.991 -15.569 30.496 1.00 46.28 188 VAL A C 1
ATOM 1466 O O . VAL A 1 188 ? 14.258 -16.461 29.695 1.00 46.28 188 VAL A O 1
ATOM 1469 N N . TYR A 1 189 ? 12.928 -14.779 30.352 1.00 49.78 189 TYR A N 1
ATOM 1470 C CA . TYR A 1 189 ? 12.216 -14.661 29.086 1.00 49.78 189 TYR A CA 1
ATOM 1471 C C . TYR A 1 189 ? 13.157 -14.009 28.070 1.00 49.78 189 TYR A C 1
ATOM 1473 O O . TYR A 1 189 ? 13.420 -12.809 28.138 1.00 49.78 189 TYR A O 1
ATOM 1481 N N . VAL A 1 190 ? 13.669 -14.789 27.119 1.00 52.84 190 VAL A N 1
ATOM 1482 C CA . VAL A 1 190 ? 14.350 -14.233 25.946 1.00 52.84 190 VAL A CA 1
ATOM 1483 C C . VAL A 1 190 ? 13.269 -13.762 24.976 1.00 52.84 190 VAL A C 1
ATOM 1485 O O . VAL A 1 190 ? 12.759 -14.521 24.156 1.00 52.84 190 VAL A O 1
ATOM 1488 N N . GLN A 1 191 ? 12.871 -12.498 25.113 1.00 49.91 191 GLN A N 1
ATOM 1489 C CA . GLN A 1 191 ? 12.097 -11.804 24.091 1.00 49.91 191 GLN A CA 1
ATOM 1490 C C . GLN A 1 191 ? 13.014 -11.585 22.875 1.00 49.91 191 GLN A C 1
ATOM 1492 O O . GLN A 1 191 ? 14.101 -11.024 23.044 1.00 49.91 191 GLN A O 1
ATOM 1497 N N . PRO A 1 192 ? 12.638 -12.004 21.653 1.00 47.72 192 PRO A N 1
ATOM 1498 C CA . PRO A 1 192 ? 13.443 -11.688 20.485 1.00 47.72 192 PRO A CA 1
ATOM 1499 C C . PRO A 1 192 ? 13.440 -10.164 20.274 1.00 47.72 192 PRO A C 1
ATOM 1501 O O . PRO A 1 192 ? 12.387 -9.531 20.415 1.00 47.72 192 PRO A O 1
ATOM 1504 N N . PRO A 1 193 ? 14.591 -9.547 19.949 1.00 44.78 193 PRO A N 1
ATOM 1505 C CA . PRO A 1 193 ? 14.641 -8.124 19.654 1.00 44.78 193 PRO A CA 1
ATOM 1506 C C . PRO A 1 193 ? 13.727 -7.811 18.465 1.00 44.78 193 PRO A C 1
ATOM 1508 O O . PRO A 1 193 ? 13.666 -8.555 17.483 1.00 44.78 193 PRO A O 1
ATOM 1511 N N . SER A 1 194 ? 13.046 -6.669 18.535 1.00 57.72 194 SER A N 1
ATOM 1512 C CA . SER A 1 194 ? 12.097 -6.127 17.548 1.00 57.72 194 SER A CA 1
ATOM 1513 C C . SER A 1 194 ? 12.683 -5.855 16.149 1.00 57.72 194 SER A C 1
ATOM 1515 O O . SER A 1 194 ? 12.023 -5.252 15.305 1.00 57.72 194 SER A O 1
ATOM 1517 N N . GLN A 1 195 ? 13.905 -6.317 15.877 1.00 49.94 195 GLN A N 1
ATOM 1518 C CA . GLN A 1 195 ? 14.607 -6.181 14.602 1.00 49.94 195 GLN A CA 1
ATOM 1519 C C . GLN A 1 195 ? 14.637 -7.470 13.767 1.00 49.94 195 GLN A C 1
ATOM 1521 O O . GLN A 1 195 ? 15.164 -7.459 12.658 1.00 49.94 195 GLN A O 1
ATOM 1526 N N . ALA A 1 196 ? 14.032 -8.566 14.240 1.00 50.50 196 ALA A N 1
ATOM 1527 C CA . ALA A 1 196 ? 14.022 -9.847 13.523 1.00 50.50 196 ALA A CA 1
ATOM 1528 C C . ALA A 1 196 ? 13.409 -9.774 12.106 1.00 50.50 196 ALA A C 1
ATOM 1530 O O . ALA A 1 196 ? 13.733 -10.594 11.247 1.00 50.50 196 ALA A O 1
ATOM 1531 N N . TRP A 1 197 ? 12.562 -8.776 11.825 1.00 50.25 197 TRP A N 1
ATOM 1532 C CA . TRP A 1 197 ? 12.002 -8.586 10.486 1.00 50.25 197 TRP A CA 1
ATOM 1533 C C . TRP A 1 197 ? 13.031 -8.083 9.465 1.00 50.25 197 TRP A C 1
ATOM 1535 O O . TRP A 1 197 ? 12.861 -8.365 8.285 1.00 50.25 197 TRP A O 1
ATOM 1545 N N . GLN A 1 198 ? 14.105 -7.392 9.871 1.00 43.62 198 GLN A N 1
ATOM 1546 C CA . GLN A 1 198 ? 15.127 -6.932 8.918 1.00 43.62 198 GLN A CA 1
ATOM 1547 C C . GLN A 1 198 ? 15.956 -8.100 8.365 1.00 43.62 198 GLN A C 1
ATOM 1549 O O . GLN A 1 198 ? 16.252 -8.156 7.170 1.00 43.62 198 GLN A O 1
ATOM 1554 N N . SER A 1 199 ? 16.251 -9.090 9.211 1.00 46.31 199 SER A N 1
ATOM 1555 C CA . SER A 1 199 ? 17.119 -10.224 8.876 1.00 46.31 199 SER A CA 1
ATOM 1556 C C . SER A 1 199 ? 16.500 -11.194 7.861 1.00 46.31 199 SER A C 1
ATOM 1558 O O . SER A 1 199 ? 17.212 -11.739 7.018 1.00 46.31 199 SER A O 1
ATOM 1560 N N . VAL A 1 200 ? 15.171 -11.362 7.872 1.00 54.69 200 VAL A N 1
ATOM 1561 C CA . VAL A 1 200 ? 14.448 -12.224 6.911 1.00 54.69 200 VAL A CA 1
ATOM 1562 C C . VAL A 1 200 ? 14.624 -11.757 5.460 1.00 54.69 200 VAL A C 1
ATOM 1564 O O . VAL A 1 200 ? 14.658 -12.575 4.541 1.00 54.69 200 VAL A O 1
ATOM 1567 N N . TRP A 1 201 ? 14.787 -10.453 5.229 1.00 46.03 201 TRP A N 1
ATOM 1568 C CA . TRP A 1 201 ? 14.905 -9.907 3.874 1.00 46.03 201 TRP A CA 1
ATOM 1569 C C . TRP A 1 201 ? 16.343 -9.870 3.348 1.00 46.03 201 TRP A C 1
ATOM 1571 O O . TRP A 1 201 ? 16.532 -9.967 2.130 1.00 46.03 201 TRP A O 1
ATOM 1581 N N . GLN A 1 202 ? 17.333 -9.781 4.244 1.00 47.69 202 GLN A N 1
ATOM 1582 C CA . GLN A 1 202 ? 18.764 -9.737 3.917 1.00 47.69 202 GLN A CA 1
ATOM 1583 C C . GLN A 1 202 ? 19.366 -11.115 3.626 1.00 47.69 202 GLN A C 1
ATOM 1585 O O . GLN A 1 202 ? 20.210 -11.227 2.741 1.00 47.69 202 GLN A O 1
ATOM 1590 N N . SER A 1 203 ? 18.878 -12.179 4.268 1.00 45.12 203 SER A N 1
ATOM 1591 C CA . SER A 1 203 ? 19.513 -13.505 4.189 1.00 45.12 203 SER A CA 1
ATOM 1592 C C . SER A 1 203 ? 19.415 -14.215 2.825 1.00 45.12 203 SER A C 1
ATOM 1594 O O . SER A 1 203 ? 19.957 -15.302 2.675 1.00 45.12 203 SER A O 1
ATOM 1596 N N . ALA A 1 204 ? 18.738 -13.639 1.824 1.00 48.22 204 ALA A N 1
ATOM 1597 C CA . ALA A 1 204 ? 18.652 -14.207 0.469 1.00 48.22 204 ALA A CA 1
ATOM 1598 C C . ALA A 1 204 ? 19.490 -13.442 -0.576 1.00 48.22 204 ALA A C 1
ATOM 1600 O O . ALA A 1 204 ? 19.325 -13.675 -1.774 1.00 48.22 204 ALA A O 1
ATOM 1601 N N . ALA A 1 205 ? 20.315 -12.482 -0.143 1.00 45.78 205 ALA A N 1
ATOM 1602 C CA . ALA A 1 205 ? 21.159 -11.665 -1.019 1.00 45.78 205 ALA A CA 1
ATOM 1603 C C . ALA A 1 205 ? 22.575 -12.237 -1.231 1.00 45.78 205 ALA A C 1
ATOM 1605 O O . ALA A 1 205 ? 23.316 -11.717 -2.060 1.00 45.78 205 ALA A O 1
ATOM 1606 N N . GLU A 1 206 ? 22.942 -13.312 -0.534 1.00 38.97 206 GLU A N 1
ATOM 1607 C CA . GLU A 1 206 ? 24.291 -13.887 -0.555 1.00 38.97 206 GLU A CA 1
ATOM 1608 C C . GLU A 1 206 ? 24.323 -15.221 -1.309 1.00 38.97 206 GLU A C 1
ATOM 1610 O O . GLU A 1 206 ? 24.638 -16.253 -0.737 1.00 38.97 206 GLU A O 1
ATOM 1615 N N . ASP A 1 207 ? 23.963 -15.219 -2.595 1.00 40.31 207 ASP A N 1
ATOM 1616 C CA . ASP A 1 207 ? 24.364 -16.314 -3.494 1.00 40.31 207 ASP A CA 1
ATOM 1617 C C . ASP A 1 207 ? 24.333 -15.857 -4.962 1.00 40.31 207 ASP A C 1
ATOM 1619 O O . ASP A 1 207 ? 23.496 -16.253 -5.771 1.00 40.31 207 ASP A O 1
ATOM 1623 N N . ALA A 1 208 ? 25.200 -14.898 -5.294 1.00 44.66 208 ALA A N 1
ATOM 1624 C CA . ALA A 1 208 ? 25.508 -14.534 -6.678 1.00 44.66 208 ALA A CA 1
ATOM 1625 C C . ALA A 1 208 ? 26.844 -13.776 -6.754 1.00 44.66 208 ALA A C 1
ATOM 1627 O O . ALA A 1 208 ? 26.912 -12.648 -7.250 1.00 44.66 208 ALA A O 1
ATOM 1628 N N . SER A 1 209 ? 27.927 -14.378 -6.253 1.00 36.97 209 SER A N 1
ATOM 1629 C CA . SER A 1 209 ? 29.275 -13.954 -6.632 1.00 36.97 209 SER A CA 1
ATOM 1630 C C . SER A 1 209 ? 29.560 -14.470 -8.045 1.00 36.97 209 SER A C 1
ATOM 1632 O O . SER A 1 209 ? 29.853 -15.638 -8.287 1.00 36.97 209 SER A O 1
ATOM 1634 N N . TYR A 1 210 ? 29.427 -13.580 -9.023 1.00 37.72 210 TYR A N 1
ATOM 1635 C CA . TYR A 1 210 ? 29.935 -13.806 -10.366 1.00 37.72 210 TYR A CA 1
ATOM 1636 C C . TYR A 1 210 ? 31.467 -13.874 -10.285 1.00 37.72 210 TYR A C 1
ATOM 1638 O O . TYR A 1 210 ? 32.143 -12.918 -9.904 1.00 37.72 210 TYR A O 1
ATOM 1646 N N . ALA A 1 211 ? 32.023 -15.036 -10.613 1.00 38.00 211 ALA A N 1
ATOM 1647 C CA . ALA A 1 211 ? 33.452 -15.207 -10.793 1.00 38.00 211 ALA A CA 1
ATOM 1648 C C . ALA A 1 211 ? 33.891 -14.442 -12.051 1.00 38.00 211 ALA A C 1
ATOM 1650 O O . ALA A 1 211 ? 33.753 -14.922 -13.175 1.00 38.00 211 ALA A O 1
ATOM 1651 N N . THR A 1 212 ? 34.435 -13.242 -11.864 1.00 38.62 212 THR A N 1
ATOM 1652 C CA . THR A 1 212 ? 35.253 -12.574 -12.879 1.00 38.62 212 THR A CA 1
ATOM 1653 C C . THR A 1 212 ? 36.609 -13.279 -12.918 1.00 38.62 212 THR A C 1
ATOM 1655 O O . THR A 1 212 ? 37.508 -12.968 -12.140 1.00 38.62 212 THR A O 1
ATOM 1658 N N . GLY A 1 213 ? 36.751 -14.271 -13.799 1.00 35.53 213 GLY A N 1
ATOM 1659 C CA . GLY A 1 213 ? 38.030 -14.916 -14.104 1.00 35.53 213 GLY A CA 1
ATOM 1660 C C . GLY A 1 213 ? 38.933 -13.971 -14.894 1.00 35.53 213 GLY A C 1
ATOM 1661 O O . GLY A 1 213 ? 38.902 -13.960 -16.122 1.00 35.53 213 GLY A O 1
ATOM 1662 N N . GLY A 1 214 ? 39.699 -13.149 -14.177 1.00 34.88 214 GLY A N 1
ATOM 1663 C CA . GLY A 1 214 ? 40.730 -12.275 -14.725 1.00 34.88 214 GLY A CA 1
ATOM 1664 C C . GLY A 1 214 ? 41.964 -13.055 -15.179 1.00 34.88 214 GLY A C 1
ATOM 1665 O O . GLY A 1 214 ? 42.554 -13.831 -14.433 1.00 34.88 214 GLY A O 1
ATOM 1666 N N . SER A 1 215 ? 42.347 -12.806 -16.423 1.00 42.84 215 SER A N 1
ATOM 1667 C CA . SER A 1 215 ? 43.607 -13.157 -17.071 1.00 42.84 215 SER A CA 1
ATOM 1668 C C . SER A 1 215 ? 44.831 -12.577 -16.350 1.00 42.84 215 SER A C 1
ATOM 1670 O O . SER A 1 215 ? 44.881 -11.370 -16.118 1.00 42.84 215 SER A O 1
ATOM 1672 N N . GLY A 1 216 ? 45.855 -13.403 -16.109 1.00 38.53 216 GLY A N 1
ATOM 1673 C CA . GLY A 1 216 ? 47.208 -12.930 -15.794 1.00 38.53 216 GLY A CA 1
ATOM 1674 C C . GLY A 1 216 ? 48.010 -13.862 -14.887 1.00 38.53 216 GLY A C 1
ATOM 1675 O O . GLY A 1 216 ? 47.985 -13.700 -13.674 1.00 38.53 216 GLY A O 1
ATOM 1676 N N . ALA A 1 217 ? 48.770 -14.796 -15.466 1.00 39.06 217 ALA A N 1
ATOM 1677 C CA . ALA A 1 217 ? 49.843 -15.501 -14.757 1.00 39.06 217 ALA A CA 1
ATOM 1678 C C . ALA A 1 217 ? 50.993 -15.853 -15.718 1.00 39.06 217 ALA A C 1
ATOM 1680 O O . ALA A 1 217 ? 51.056 -16.918 -16.322 1.00 39.06 217 ALA A O 1
ATOM 1681 N N . GLN A 1 218 ? 51.850 -14.853 -15.901 1.00 42.06 218 GLN A N 1
ATOM 1682 C CA . GLN A 1 218 ? 53.312 -14.902 -15.956 1.00 42.06 218 GLN A CA 1
ATOM 1683 C C . GLN A 1 218 ? 53.944 -16.295 -15.717 1.00 42.06 218 GLN A C 1
ATOM 1685 O O . GLN A 1 218 ? 53.962 -16.790 -14.594 1.00 42.06 218 GLN A O 1
ATOM 1690 N N . GLY A 1 219 ? 54.511 -16.896 -16.766 1.00 37.28 219 GLY A N 1
ATOM 1691 C CA . GLY A 1 219 ? 55.366 -18.083 -16.682 1.00 37.28 219 GLY A CA 1
ATOM 1692 C C . GLY A 1 219 ? 56.739 -17.763 -17.262 1.00 37.28 219 GLY A C 1
ATOM 1693 O O . GLY A 1 219 ? 56.853 -17.529 -18.462 1.00 37.28 219 GLY A O 1
ATOM 1694 N N . ASN A 1 220 ? 57.761 -17.715 -16.408 1.00 37.41 220 ASN A N 1
ATOM 1695 C CA . ASN A 1 220 ? 59.151 -17.538 -16.808 1.00 37.41 220 ASN A CA 1
ATOM 1696 C C . ASN A 1 220 ? 59.991 -18.719 -16.296 1.00 37.41 220 ASN A C 1
ATOM 1698 O O . ASN A 1 220 ? 59.957 -19.017 -15.105 1.00 37.41 220 ASN A O 1
ATOM 1702 N N . LEU A 1 221 ? 60.764 -19.274 -17.234 1.00 48.12 221 LEU A N 1
ATOM 1703 C CA . LEU A 1 221 ? 62.041 -19.994 -17.135 1.00 48.12 221 LEU A CA 1
ATOM 1704 C C . LEU A 1 221 ? 62.145 -21.448 -16.620 1.00 48.12 221 LEU A C 1
ATOM 1706 O O . LEU A 1 221 ? 61.861 -21.782 -15.476 1.00 48.12 221 LEU A O 1
ATOM 1710 N N . ASP A 1 222 ? 62.761 -22.214 -17.531 1.00 43.34 222 ASP A N 1
ATOM 1711 C CA . ASP A 1 222 ? 63.887 -23.142 -17.365 1.00 43.34 222 ASP A CA 1
ATOM 1712 C C . ASP A 1 222 ? 63.667 -24.627 -17.035 1.00 43.34 222 ASP A C 1
ATOM 1714 O O . ASP A 1 222 ? 63.369 -25.034 -15.918 1.00 43.34 222 ASP A O 1
ATOM 1718 N N . GLY A 1 223 ? 64.056 -25.443 -18.028 1.00 43.88 223 GLY A N 1
ATOM 1719 C CA . GLY A 1 223 ? 65.104 -26.439 -17.818 1.00 43.88 223 GLY A CA 1
ATOM 1720 C C . GLY A 1 223 ? 64.669 -27.899 -17.758 1.00 43.88 223 GLY A C 1
ATOM 1721 O O . GLY A 1 223 ? 64.614 -28.460 -16.670 1.00 43.88 223 GLY A O 1
ATOM 1722 N N . GLN A 1 224 ? 64.510 -28.557 -18.916 1.00 44.75 224 GLN A N 1
ATOM 1723 C CA . GLN A 1 224 ? 64.975 -29.942 -19.107 1.00 44.75 224 GLN A CA 1
ATOM 1724 C C . GLN A 1 224 ? 64.912 -30.401 -20.575 1.00 44.75 224 GLN A C 1
ATOM 1726 O O . GLN A 1 224 ? 63.834 -30.465 -21.164 1.00 44.75 224 GLN A O 1
ATOM 1731 N N . ARG A 1 225 ? 66.086 -30.860 -21.037 1.00 44.44 225 ARG A N 1
ATOM 1732 C CA . ARG A 1 225 ? 66.455 -31.563 -22.284 1.00 44.44 225 ARG A CA 1
ATOM 1733 C C . ARG A 1 225 ? 66.972 -30.713 -23.436 1.00 44.44 225 ARG A C 1
ATOM 1735 O O . ARG A 1 225 ? 66.209 -29.894 -23.979 1.00 44.44 225 ARG A O 1
#

Sequence (225 aa):
MDSNQQGTQPQTQN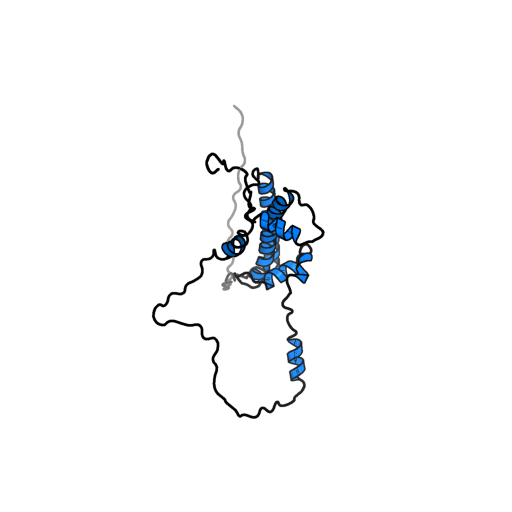QTQGGGYQGGAGTPGTGAPSFQHLLHQQQQQLQMFWSYQRQEIDHVNDFKNHQLPLARIKKIMKADEDVRMISAEAPILFAKACELFILELTIRSWLHAEENKRRTLQKNDIAAAITRTDIFDFLVDIVPRDDIKDDAALVAATASGVPYYYPPIGQPAGIMIGRPAVDPATGVYVQPPSQAWQSVWQSAAEDASYATGGSGAQGNLDGQR

Nearest PDB structures (foldseek):
  4g92-assembly1_C  TM=9.808E-01  e=2.336E-10  Aspergillus nidulans FGSC A4
  6y36-assembly1_C  TM=9.439E-01  e=3.564E-10  Aspergillus fumigatus Af293
  6y39-assembly1_F  TM=9.561E-01  e=1.429E-09  Aspergillus nidulans FGSC A4
  7cvq-assembly3_K  TM=8.547E-01  e=1.598E-08  Arabidopsis thaliana
  8xjv-assembly1_ap  TM=7.868E-01  e=7.798E-03  Xenopus laevis

Organism: Abrus precatorius (NCBI:txid3816)

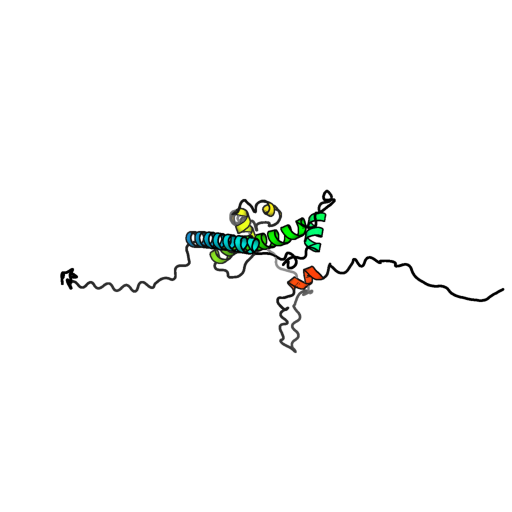InterPro domains:
  IPR007125 Core Histone H2A/H2B/H3 domain [PF00125] (60-130)
  IPR009072 Histone-fold [G3DSA:1.10.20.10] (33-145)
  IPR009072 Histone-fold [SSF47113] (28-139)
  IPR050568 Transcription/DNA replication regulator [PTHR10252] (38-159)

Foldseek 3Di:
DDDDDDDDDDDDDDDDDDDDDDDDPPDPPPPQDDLVRLVVVLVVVVVVLVVVLVVVVVPDPDLPDFPDDLVVLVVVVVVDVVDDDDDPVPSSVVSSVVVSVVVSLCSQLVSVCVVVVHPDGDLQSSQVSQVVDVVNVVCPVVRDHPPPPPPVVVVVVVVPDDDDDDDDDDDDDDDDPDDDDDDPPDPDDPDDPPCVVVCVVPPVPPDDDDPPPDDDDDDDDDDDD